Protein AF-C7NCX3-F1 (afdb_monomer)

Foldseek 3Di:
DVVVVVVVLLPPVPPPPDDDDDDDDDDDDPPPDDPVVVVQQVVQVCVVVLVVCLVSLLVVLLVVLLVVLVPLQDPLFLADPVLSVVLSVVLSVLRSVLCSVQFPKDKAWDDWDDDPQQKIKTWIFIKTFPLVPDDDDDPVVLVVVLCVVLVHPDVVVLVCVRNDNDDNPNVSVSSNSSSVSVSVSSSVSSNPGPDMDTSGHGDMWMWHQDPNHIDTPPPPD

pLDDT: mean 72.57, std 18.29, range [24.62, 93.12]

Secondary structure (DSSP, 8-state):
-HHHHHHHTTTSSSSTT--PPPP--------PPPHHHHHHHHHHHHHHHHHHHHHHHHHHHHHHHHHHHHHSS-TT----HHHHHHHHHHHHHHHHHHHHHHH--EEEEEEEEEETTTEEEEEEEEEEE-GGG--PPPHHHHHHHHHHHHT-S-HHHHHHHHHSSS-HHHHHHHHHHHHHHHHHHHHHHHHH---EEEEEEEEEEEEEEETTEEEETTS--

Mean predicted aligned error: 11.37 Å

Nearest PDB structures (foldseek):
  5eyu-assembly1_A  TM=3.658E-01  e=9.646E-01  Staphylococcus aureus
  5exf-assembly1_C  TM=4.615E-01  e=3.481E+00  Pyrobaculum ferrireducens
  4dng-assembly1_A  TM=3.151E-01  e=1.206E+00  Bacillus subtilis
  5mz8-assembly1_D  TM=4.094E-01  e=2.944E+00  Physcomitrium patens
  8g4i-assembly1_B  TM=2.163E-01  e=8.628E-01  Giardia duodenalis assemblage A

Structure (mmCIF, N/CA/C/O backbone):
data_AF-C7NCX3-F1
#
_entry.id   AF-C7NCX3-F1
#
loop_
_atom_site.group_PDB
_atom_site.id
_atom_site.type_symbol
_atom_site.label_atom_id
_atom_site.label_alt_id
_atom_site.label_comp_id
_atom_site.label_asym_id
_atom_site.label_entity_id
_atom_site.label_seq_id
_atom_site.pdbx_PDB_ins_code
_atom_site.Cartn_x
_atom_site.Cartn_y
_atom_site.Cartn_z
_atom_site.occupancy
_atom_site.B_iso_or_equiv
_atom_site.auth_seq_id
_atom_site.auth_comp_id
_atom_site.auth_asym_id
_atom_site.auth_atom_id
_atom_site.pdbx_PDB_model_num
ATOM 1 N N . MET A 1 1 ? -15.554 -14.407 -0.438 1.00 30.73 1 MET A N 1
ATOM 2 C CA . MET A 1 1 ? -15.916 -13.032 -0.859 1.00 30.73 1 MET A CA 1
ATOM 3 C C . MET A 1 1 ? -14.838 -11.973 -0.570 1.00 30.73 1 MET A C 1
ATOM 5 O O . MET A 1 1 ? -14.611 -11.152 -1.438 1.00 30.73 1 MET A O 1
ATOM 9 N N . LYS A 1 2 ? -14.084 -11.996 0.547 1.00 28.89 2 LYS A N 1
ATOM 10 C CA . LYS A 1 2 ? -13.001 -11.007 0.808 1.00 28.89 2 LYS A CA 1
ATOM 11 C C . LYS A 1 2 ? -11.731 -11.142 -0.060 1.00 28.89 2 LYS A C 1
ATOM 13 O O . LYS A 1 2 ? -11.048 -10.157 -0.286 1.00 28.89 2 LYS A O 1
ATOM 18 N N . LYS A 1 3 ? -11.455 -12.334 -0.604 1.00 30.64 3 LYS A N 1
ATOM 19 C CA . LYS A 1 3 ? -10.374 -12.568 -1.586 1.00 30.64 3 LYS A CA 1
ATOM 20 C C . LYS A 1 3 ? -10.672 -11.972 -2.975 1.00 30.64 3 LYS A C 1
ATOM 22 O O . LYS A 1 3 ? -9.759 -11.795 -3.761 1.00 30.64 3 LYS A O 1
ATOM 27 N N . ILE A 1 4 ? -11.944 -11.670 -3.256 1.00 32.16 4 ILE A N 1
ATOM 28 C CA . ILE A 1 4 ? -12.443 -11.203 -4.557 1.00 32.16 4 ILE A CA 1
ATOM 29 C C . ILE A 1 4 ? -12.288 -9.681 -4.719 1.00 32.16 4 ILE A C 1
ATOM 31 O O . ILE A 1 4 ? -11.935 -9.251 -5.805 1.00 32.16 4 ILE A O 1
ATOM 35 N N . LEU A 1 5 ? -12.404 -8.870 -3.655 1.00 32.41 5 LEU A N 1
ATOM 36 C CA . LEU A 1 5 ? -12.100 -7.426 -3.738 1.00 32.41 5 LEU A CA 1
ATOM 37 C C . LEU A 1 5 ? -10.606 -7.141 -3.969 1.00 32.41 5 LEU A C 1
ATOM 39 O O . LEU A 1 5 ? -10.262 -6.237 -4.716 1.00 32.41 5 LEU A O 1
ATOM 43 N N . PHE A 1 6 ? -9.730 -7.976 -3.404 1.00 33.88 6 PHE A N 1
ATOM 44 C CA . PHE A 1 6 ? -8.281 -7.952 -3.639 1.00 33.88 6 PHE A CA 1
ATOM 45 C C . PHE A 1 6 ? -7.890 -8.346 -5.084 1.00 33.88 6 PHE A C 1
ATOM 47 O O . PHE A 1 6 ? -6.785 -8.067 -5.530 1.00 33.88 6 PHE A O 1
ATOM 54 N N . LEU A 1 7 ? -8.807 -8.985 -5.823 1.00 33.41 7 LEU A N 1
ATOM 55 C CA . LEU A 1 7 ? -8.662 -9.409 -7.222 1.00 33.41 7 LEU A CA 1
ATOM 56 C C . LEU A 1 7 ? -9.343 -8.439 -8.213 1.00 33.41 7 LEU A C 1
ATOM 58 O O . LEU A 1 7 ? -8.916 -8.350 -9.359 1.00 33.41 7 LEU A O 1
ATOM 62 N N . ILE A 1 8 ? -10.359 -7.678 -7.781 1.00 33.38 8 ILE A N 1
ATOM 63 C CA . ILE A 1 8 ? -11.077 -6.679 -8.603 1.00 33.38 8 ILE A CA 1
ATOM 64 C C . ILE A 1 8 ? -10.167 -5.492 -8.989 1.00 33.38 8 ILE A C 1
ATOM 66 O O . ILE A 1 8 ? -10.296 -4.953 -10.086 1.00 33.38 8 ILE A O 1
ATOM 70 N N . MET A 1 9 ? -9.165 -5.175 -8.163 1.00 33.66 9 MET A N 1
ATOM 71 C CA . MET A 1 9 ? -8.142 -4.147 -8.416 1.00 33.66 9 MET A CA 1
ATOM 72 C C . MET A 1 9 ? -7.185 -4.481 -9.584 1.00 33.66 9 MET A C 1
ATOM 74 O O . MET A 1 9 ? -6.604 -3.586 -10.190 1.00 33.66 9 MET A O 1
ATOM 78 N N . LEU A 1 10 ? -7.038 -5.765 -9.941 1.00 34.09 10 LEU A N 1
ATOM 79 C CA . LEU A 1 10 ? -6.166 -6.227 -11.034 1.00 34.09 10 LEU A CA 1
ATOM 80 C C . LEU A 1 10 ? -6.837 -6.186 -12.423 1.00 34.09 10 LEU A C 1
ATOM 82 O O . LEU A 1 10 ? -6.148 -6.312 -13.431 1.00 34.09 10 LEU A O 1
ATOM 86 N N . VAL A 1 11 ? -8.162 -6.002 -12.510 1.00 31.47 11 VAL A N 1
ATOM 87 C CA . VAL A 1 11 ? -8.923 -6.119 -13.776 1.00 31.47 11 VAL A CA 1
ATOM 88 C C . VAL A 1 11 ? -9.206 -4.763 -14.440 1.00 31.47 11 VAL A C 1
ATOM 90 O O . VAL A 1 11 ? -9.349 -4.696 -15.659 1.00 31.47 11 VAL A O 1
ATOM 93 N N . VAL A 1 12 ? -9.238 -3.660 -13.686 1.00 30.59 12 VAL A N 1
ATOM 94 C CA . VAL A 1 12 ? -9.652 -2.345 -14.222 1.00 30.59 12 VAL A CA 1
ATOM 95 C C . VAL A 1 12 ? -8.504 -1.587 -14.915 1.00 30.59 12 VAL A C 1
ATOM 97 O O . VAL A 1 12 ? -8.749 -0.839 -15.857 1.00 30.59 12 VAL A O 1
ATOM 100 N N . LEU A 1 13 ? -7.241 -1.841 -14.554 1.00 32.16 13 LEU A N 1
ATOM 101 C CA . LEU A 1 13 ? -6.070 -1.189 -15.174 1.00 32.16 13 LEU A CA 1
ATOM 102 C C . LEU A 1 13 ? -5.520 -1.927 -16.409 1.00 32.16 13 LEU A C 1
ATOM 104 O O . LEU A 1 13 ? -4.747 -1.355 -17.175 1.00 32.16 13 LEU A O 1
ATOM 108 N N . GLY A 1 14 ? -5.941 -3.175 -16.642 1.00 26.95 14 GLY A N 1
ATOM 109 C CA . GLY A 1 14 ? -5.475 -4.002 -17.762 1.00 26.95 14 GLY A CA 1
ATOM 110 C C . GLY A 1 14 ? -6.027 -3.612 -19.140 1.00 26.95 14 GLY A C 1
ATOM 111 O O . GLY A 1 14 ? -5.512 -4.090 -20.146 1.00 26.95 14 GLY A O 1
ATOM 112 N N . ASN A 1 15 ? -7.038 -2.738 -19.215 1.00 25.12 15 ASN A N 1
ATOM 113 C CA . ASN A 1 15 ? -7.720 -2.410 -20.477 1.00 25.12 15 ASN A CA 1
ATOM 114 C C . ASN A 1 15 ? -7.426 -1.006 -21.035 1.00 25.12 15 ASN A C 1
ATOM 116 O O . ASN A 1 15 ? -7.748 -0.747 -22.191 1.00 25.12 15 ASN A O 1
ATOM 120 N N . SER A 1 16 ? -6.771 -0.113 -20.286 1.00 27.30 16 SER A N 1
ATOM 121 C CA . SER A 1 16 ? -6.518 1.266 -20.751 1.00 27.30 16 SER A CA 1
ATOM 122 C C . SER A 1 16 ? -5.237 1.438 -21.584 1.00 27.30 16 SER A C 1
ATOM 124 O O . SER A 1 16 ? -4.970 2.538 -22.058 1.00 27.30 16 SER A O 1
ATOM 126 N N . PHE A 1 17 ? -4.457 0.371 -21.806 1.00 29.58 17 PHE A N 1
ATOM 127 C CA . PHE A 1 17 ? -3.196 0.424 -22.570 1.00 29.58 17 PHE A CA 1
ATOM 128 C C . PHE A 1 17 ? -3.165 -0.457 -23.830 1.00 29.58 17 PHE A C 1
ATOM 130 O O . PHE A 1 17 ? -2.138 -0.533 -24.505 1.00 29.58 17 PHE A O 1
ATOM 137 N N . ALA A 1 18 ? -4.281 -1.085 -24.207 1.00 28.94 18 ALA A N 1
ATOM 138 C CA . ALA A 1 18 ? -4.375 -1.847 -25.449 1.00 28.94 18 ALA A CA 1
ATOM 139 C C . ALA A 1 18 ? -4.870 -0.960 -26.607 1.00 28.94 18 ALA A C 1
ATOM 141 O O . ALA A 1 18 ? -6.035 -1.011 -26.994 1.00 28.94 18 ALA A O 1
ATOM 142 N N . ALA A 1 19 ? -3.974 -0.160 -27.191 1.00 24.62 19 ALA A N 1
ATOM 143 C CA . ALA A 1 19 ? -4.160 0.358 -28.548 1.00 24.62 19 ALA A CA 1
ATOM 144 C C . ALA A 1 19 ? -3.221 -0.400 -29.509 1.00 24.62 19 ALA A C 1
ATOM 146 O O . ALA A 1 19 ? -2.018 -0.478 -29.247 1.00 24.62 19 ALA A O 1
ATOM 147 N N . PRO A 1 20 ? -3.728 -0.977 -30.614 1.00 25.95 20 PRO A N 1
ATOM 148 C CA . PRO A 1 20 ? -2.914 -1.749 -31.545 1.00 25.95 20 PRO A CA 1
ATOM 149 C C . PRO A 1 20 ? -1.965 -0.824 -32.315 1.00 25.95 20 PRO A C 1
ATOM 151 O O . PRO A 1 20 ? -2.394 0.150 -32.939 1.00 25.95 20 PRO A O 1
ATOM 154 N N . SER A 1 21 ? -0.667 -1.138 -32.307 1.00 29.69 21 SER A N 1
ATOM 155 C CA . SER A 1 21 ? 0.308 -0.428 -33.131 1.00 29.69 21 SER A CA 1
ATOM 156 C C . SER A 1 21 ? 0.104 -0.799 -34.604 1.00 29.69 21 SER A C 1
ATOM 158 O O . SER A 1 21 ? 0.213 -1.956 -35.012 1.00 29.69 21 SER A O 1
ATOM 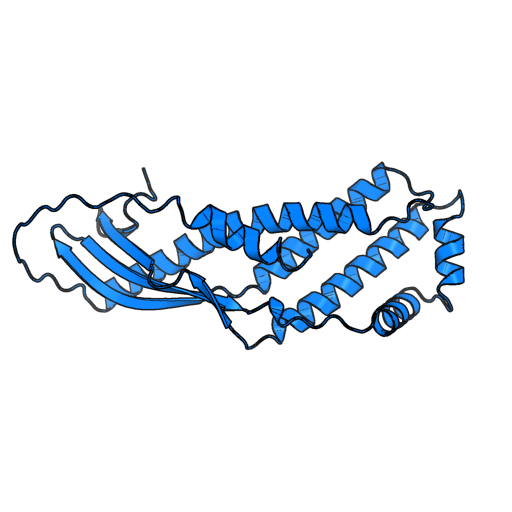160 N N . LYS A 1 22 ? -0.219 0.195 -35.439 1.00 31.22 22 LYS A N 1
ATOM 161 C CA . LYS A 1 22 ? -0.131 0.042 -36.893 1.00 31.22 22 LYS A CA 1
ATOM 162 C C . LYS A 1 22 ? 1.335 0.140 -37.303 1.00 31.22 22 LYS A C 1
ATOM 164 O O . LYS A 1 22 ? 2.003 1.133 -37.026 1.00 31.22 22 LYS A O 1
ATOM 169 N N . ASN A 1 23 ? 1.801 -0.914 -37.967 1.00 39.72 23 ASN A N 1
ATOM 170 C CA . ASN A 1 23 ? 3.115 -1.027 -38.585 1.00 39.72 23 ASN A CA 1
ATOM 171 C C . ASN A 1 23 ? 3.461 0.198 -39.445 1.00 39.72 23 ASN A C 1
ATOM 173 O O . ASN A 1 23 ? 2.762 0.492 -40.414 1.00 39.72 23 ASN A O 1
ATOM 177 N N . SER A 1 24 ? 4.620 0.802 -39.191 1.00 29.03 24 SER A N 1
ATOM 178 C CA . SER A 1 24 ? 5.405 1.454 -40.236 1.00 29.03 24 SER A CA 1
ATOM 179 C C . SER A 1 24 ? 6.829 0.892 -40.209 1.00 29.03 24 SER A C 1
ATOM 181 O O . SER A 1 24 ? 7.575 1.023 -39.241 1.00 29.03 24 SER A O 1
ATOM 183 N N . LYS A 1 25 ? 7.192 0.185 -41.286 1.00 43.97 25 LYS A N 1
ATOM 184 C CA . LYS A 1 25 ? 8.595 -0.057 -41.644 1.00 43.97 25 LYS A CA 1
ATOM 185 C C . LYS A 1 25 ? 9.215 1.302 -41.957 1.00 43.97 25 LYS A C 1
ATOM 187 O O . LYS A 1 25 ? 8.583 2.020 -42.717 1.00 43.97 25 LYS A O 1
ATOM 192 N N . ILE A 1 26 ? 10.415 1.606 -41.451 1.00 35.47 26 ILE A N 1
ATOM 193 C CA . ILE A 1 26 ? 11.460 2.411 -42.122 1.00 35.47 26 ILE A CA 1
ATOM 194 C C . ILE A 1 26 ? 12.745 2.434 -41.267 1.00 35.47 26 ILE A C 1
ATOM 196 O O . ILE A 1 26 ? 12.705 2.747 -40.081 1.00 35.47 26 ILE A O 1
ATOM 200 N N . GLY A 1 27 ? 13.870 2.134 -41.933 1.00 31.59 27 GLY A N 1
ATOM 201 C CA . GLY A 1 27 ? 15.176 2.789 -41.767 1.00 31.59 27 GLY A CA 1
ATOM 202 C C . GLY A 1 27 ? 15.993 2.483 -40.512 1.00 31.59 27 GLY A C 1
ATOM 203 O O . GLY A 1 27 ? 15.823 3.128 -39.483 1.00 31.59 27 GLY A O 1
ATOM 204 N N . SER A 1 28 ? 16.962 1.571 -40.631 1.00 42.62 28 SER A N 1
ATOM 205 C CA . SER A 1 28 ? 18.010 1.368 -39.630 1.00 42.62 28 SER A CA 1
ATOM 206 C C . SER A 1 28 ? 18.985 2.549 -39.602 1.00 42.62 28 SER A C 1
ATOM 208 O O . SER A 1 28 ? 19.746 2.751 -40.546 1.00 42.62 28 SER A O 1
ATOM 210 N N . VAL A 1 29 ? 19.017 3.269 -38.484 1.00 38.75 29 VAL A N 1
ATOM 211 C CA . VAL A 1 29 ? 20.209 3.988 -38.022 1.00 38.75 29 VAL A CA 1
ATOM 212 C C . VAL A 1 29 ? 20.414 3.560 -36.575 1.00 38.75 29 VAL A C 1
ATOM 214 O O . VAL A 1 29 ? 19.575 3.822 -35.713 1.00 38.75 29 VAL A O 1
ATOM 217 N N . SER A 1 30 ? 21.482 2.806 -36.328 1.00 46.97 30 SER A N 1
ATOM 218 C CA . SER A 1 30 ? 21.868 2.315 -35.008 1.00 46.97 30 SER A CA 1
ATOM 219 C C . SER A 1 30 ? 22.407 3.466 -34.156 1.00 46.97 30 SER A C 1
ATOM 221 O O . SER A 1 30 ? 23.614 3.646 -34.037 1.00 46.97 30 SER A O 1
ATOM 223 N N . ASN A 1 31 ? 21.504 4.237 -33.554 1.00 55.91 31 ASN A N 1
ATOM 224 C CA . ASN A 1 31 ? 21.827 5.094 -32.418 1.00 55.91 31 ASN A CA 1
ATOM 225 C C . ASN A 1 31 ? 21.509 4.302 -31.152 1.00 55.91 31 ASN A C 1
ATOM 227 O O . ASN A 1 31 ? 20.412 4.406 -30.602 1.00 55.91 31 ASN A O 1
ATOM 231 N N . GLU A 1 32 ? 22.433 3.438 -30.731 1.00 66.88 32 GLU A N 1
ATOM 232 C CA . GLU A 1 32 ? 22.309 2.819 -29.417 1.00 66.88 32 GLU A CA 1
ATOM 233 C C . GLU A 1 32 ? 22.416 3.898 -28.343 1.00 66.88 32 GLU A C 1
ATOM 235 O O . GLU A 1 32 ? 23.405 4.631 -28.293 1.00 66.88 32 GLU A O 1
ATOM 240 N N . ILE A 1 33 ? 21.397 4.011 -27.485 1.00 79.19 33 ILE A N 1
ATOM 241 C CA . ILE A 1 33 ? 21.471 4.949 -26.367 1.00 79.19 33 ILE A CA 1
ATOM 242 C C . ILE A 1 33 ? 22.629 4.604 -25.433 1.00 79.19 33 ILE A C 1
ATOM 244 O O . ILE A 1 33 ? 22.873 3.441 -25.087 1.00 79.19 33 ILE A O 1
ATOM 248 N N . THR A 1 34 ? 23.329 5.643 -24.996 1.00 83.44 34 THR A N 1
ATOM 249 C CA . THR A 1 34 ? 24.490 5.516 -24.113 1.00 83.44 34 THR A CA 1
ATOM 250 C C . THR A 1 34 ? 24.093 4.987 -22.732 1.00 83.44 34 THR A C 1
ATOM 252 O O . THR A 1 34 ? 22.937 5.064 -22.312 1.00 83.44 34 THR A O 1
ATOM 255 N N . ALA A 1 35 ? 25.067 4.490 -21.965 1.00 85.31 35 ALA A N 1
ATOM 256 C CA . ALA A 1 35 ? 24.828 4.059 -20.585 1.00 85.31 35 ALA A CA 1
ATOM 257 C C . ALA A 1 35 ? 24.256 5.186 -19.699 1.00 85.31 35 ALA A C 1
ATOM 259 O O . ALA A 1 35 ? 23.414 4.928 -18.839 1.00 85.31 35 ALA A O 1
ATOM 260 N N . ASN A 1 36 ? 24.664 6.438 -19.934 1.00 86.00 36 ASN A N 1
ATOM 261 C CA . ASN A 1 36 ? 24.125 7.594 -19.216 1.00 86.00 36 ASN A CA 1
ATOM 262 C C . ASN A 1 36 ? 22.673 7.888 -19.608 1.00 86.00 36 ASN A C 1
ATOM 264 O O . ASN A 1 36 ? 21.856 8.187 -18.743 1.00 86.00 36 ASN A O 1
ATOM 268 N N . GLU A 1 37 ? 22.325 7.750 -20.888 1.00 87.56 37 GLU A N 1
ATOM 269 C CA . GLU A 1 37 ? 20.939 7.895 -21.337 1.00 87.56 37 GLU A CA 1
ATOM 270 C C . GLU A 1 37 ? 20.039 6.783 -20.801 1.00 87.56 37 GLU A C 1
ATOM 272 O O . GLU A 1 37 ? 18.911 7.071 -20.414 1.00 87.56 37 GLU A O 1
ATOM 277 N N . LYS A 1 38 ? 20.536 5.542 -20.694 1.00 88.94 38 LYS A N 1
ATOM 278 C CA . LYS A 1 38 ? 19.808 4.442 -20.037 1.00 88.94 38 LYS A CA 1
ATOM 279 C C . LYS A 1 38 ? 19.473 4.779 -18.584 1.00 88.94 38 LYS A C 1
ATOM 281 O O . LYS A 1 38 ? 18.321 4.629 -18.192 1.00 88.94 38 LYS A O 1
ATOM 286 N N . LYS A 1 39 ? 20.444 5.295 -17.819 1.00 90.44 39 LYS A N 1
ATOM 287 C CA . LYS A 1 39 ? 20.228 5.736 -16.428 1.00 90.44 39 LYS A CA 1
ATOM 288 C C . LYS A 1 39 ? 19.205 6.863 -16.330 1.00 90.44 39 LYS A C 1
ATOM 290 O O . LYS A 1 39 ? 18.378 6.860 -15.426 1.00 90.44 39 LYS A O 1
ATOM 295 N N . GLU A 1 40 ? 19.243 7.817 -17.256 1.00 91.06 40 GLU A N 1
ATOM 296 C CA . GLU A 1 40 ? 18.269 8.908 -17.274 1.00 91.06 40 GLU A CA 1
ATOM 297 C C . GLU A 1 40 ? 16.858 8.411 -17.612 1.00 91.06 40 GLU A C 1
ATOM 299 O O . GLU A 1 40 ? 15.900 8.785 -16.941 1.00 91.06 40 GLU A O 1
ATOM 304 N N . VAL A 1 41 ? 16.719 7.522 -18.600 1.00 90.25 41 VAL A N 1
ATOM 305 C CA . VAL A 1 41 ? 15.436 6.888 -18.942 1.00 90.25 41 VAL A CA 1
ATOM 306 C C . VAL A 1 41 ? 14.893 6.078 -17.764 1.00 90.25 41 VAL A C 1
ATOM 308 O O . VAL A 1 41 ? 13.716 6.204 -17.441 1.00 90.25 41 VAL A O 1
ATOM 311 N N . GLU A 1 42 ? 15.736 5.295 -17.090 1.00 92.25 42 GLU A N 1
ATOM 312 C CA . GLU A 1 42 ? 15.365 4.554 -15.880 1.00 92.25 42 GLU A CA 1
ATOM 313 C C . GLU A 1 42 ? 14.893 5.491 -14.764 1.00 92.25 42 GLU A C 1
ATOM 315 O O . GLU A 1 42 ? 13.833 5.269 -14.182 1.00 92.25 42 GLU A O 1
ATOM 320 N N . ARG A 1 43 ? 15.624 6.580 -14.509 1.00 92.00 43 ARG A N 1
ATOM 321 C CA . ARG A 1 43 ? 15.258 7.580 -13.500 1.00 92.00 43 ARG A CA 1
ATOM 322 C C . ARG A 1 43 ? 13.908 8.230 -13.805 1.00 92.00 43 ARG A C 1
ATOM 324 O O . ARG A 1 43 ? 13.101 8.426 -12.896 1.00 92.00 43 ARG A O 1
ATOM 331 N N . VAL A 1 44 ? 13.659 8.583 -15.067 1.00 88.94 44 VAL A N 1
ATOM 332 C CA . VAL A 1 44 ? 12.369 9.145 -15.498 1.00 88.94 44 VAL A CA 1
ATOM 333 C C . VAL A 1 44 ? 11.267 8.099 -15.352 1.00 88.94 44 VAL A C 1
ATOM 335 O O . VAL A 1 44 ? 10.235 8.407 -14.766 1.00 88.94 44 VAL A O 1
ATOM 338 N N . LEU A 1 45 ? 11.492 6.860 -15.801 1.00 88.06 45 LEU A N 1
ATOM 339 C CA . LEU A 1 45 ? 10.533 5.763 -15.658 1.00 88.06 45 LEU A CA 1
ATOM 340 C C . LEU A 1 45 ? 10.139 5.552 -14.193 1.00 88.06 45 LEU A C 1
ATOM 342 O O . LEU A 1 45 ? 8.952 5.521 -13.881 1.00 88.06 45 LEU A O 1
ATOM 346 N N . GLN A 1 46 ? 11.127 5.451 -13.301 1.00 88.62 46 GLN A N 1
ATOM 347 C CA . GLN A 1 46 ? 10.907 5.266 -11.869 1.00 88.62 46 GLN A CA 1
ATOM 348 C C . GLN A 1 46 ? 10.087 6.407 -11.276 1.00 88.62 46 GLN A C 1
ATOM 350 O O . GLN A 1 46 ? 9.096 6.152 -10.599 1.00 88.62 46 GLN A O 1
ATOM 355 N N . LYS A 1 47 ? 10.455 7.658 -11.570 1.00 87.44 47 LYS A N 1
ATOM 356 C CA . LYS A 1 47 ? 9.757 8.833 -11.041 1.00 87.44 47 LYS A CA 1
ATOM 357 C C . LYS A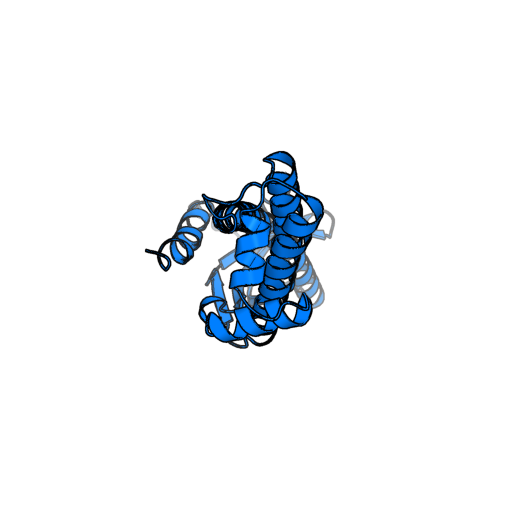 1 47 ? 8.299 8.901 -11.505 1.00 87.44 47 LYS A C 1
ATOM 359 O O . LYS A 1 47 ? 7.410 9.085 -10.678 1.00 87.44 47 LYS A O 1
ATOM 364 N N . GLU A 1 48 ? 8.061 8.777 -12.809 1.00 82.69 48 GLU A N 1
ATOM 365 C CA . GLU A 1 48 ? 6.718 8.915 -13.386 1.00 82.69 48 GLU A CA 1
ATOM 366 C C . GLU A 1 48 ? 5.809 7.766 -12.937 1.00 82.69 48 GLU A C 1
ATOM 368 O O . GLU A 1 48 ? 4.705 8.001 -12.448 1.00 82.69 48 GLU A O 1
ATOM 373 N N . LEU A 1 49 ? 6.293 6.519 -13.007 1.00 81.69 49 LEU A N 1
ATOM 374 C CA . LEU A 1 49 ? 5.515 5.370 -12.549 1.00 81.69 49 LEU A CA 1
ATOM 375 C C . LEU A 1 49 ? 5.252 5.420 -11.047 1.00 81.69 49 LEU A C 1
ATOM 377 O O . LEU A 1 49 ? 4.148 5.087 -10.633 1.00 81.69 49 LEU A O 1
ATOM 381 N N . GLN A 1 50 ? 6.209 5.860 -10.227 1.00 80.31 50 GLN A N 1
ATOM 382 C CA . GLN A 1 50 ? 5.979 6.013 -8.791 1.00 80.31 50 GLN A CA 1
ATOM 383 C C . GLN A 1 50 ? 4.901 7.065 -8.496 1.00 80.31 50 GLN A C 1
ATOM 385 O O . GLN A 1 50 ? 4.072 6.841 -7.617 1.00 80.31 50 GLN A O 1
ATOM 390 N N . SER A 1 51 ? 4.866 8.174 -9.243 1.00 78.94 51 SER A N 1
ATOM 391 C CA . SER A 1 51 ? 3.809 9.188 -9.111 1.00 78.94 51 SER A CA 1
ATOM 392 C C . SER A 1 51 ? 2.434 8.612 -9.449 1.00 78.94 51 SER A C 1
ATOM 394 O O . SER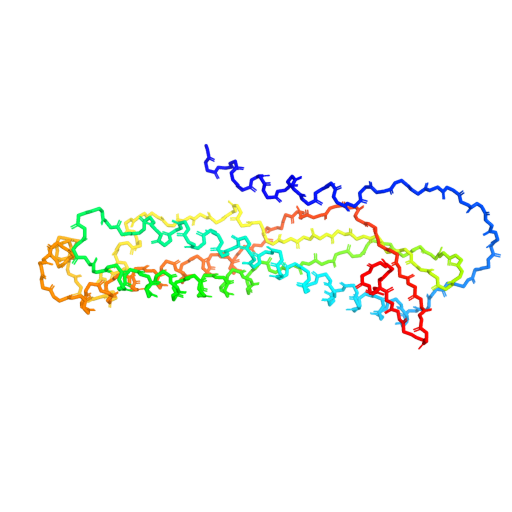 A 1 51 ? 1.524 8.667 -8.624 1.00 78.94 51 SER A O 1
ATOM 396 N N . ILE A 1 52 ? 2.309 7.980 -10.619 1.00 75.19 52 ILE A N 1
ATOM 397 C CA . ILE A 1 52 ? 1.059 7.364 -11.092 1.00 75.19 52 ILE A CA 1
ATOM 398 C C . ILE A 1 52 ? 0.586 6.285 -10.112 1.00 75.19 52 ILE A C 1
ATOM 400 O O . ILE A 1 52 ? -0.587 6.224 -9.749 1.00 75.19 52 ILE A O 1
ATOM 404 N N . MET A 1 53 ? 1.512 5.452 -9.639 1.00 74.75 53 MET A N 1
ATOM 405 C CA . MET A 1 53 ? 1.227 4.415 -8.655 1.00 74.75 53 MET A CA 1
ATOM 406 C C . MET A 1 53 ? 0.715 5.002 -7.344 1.00 74.75 53 MET A C 1
ATOM 408 O O . MET A 1 53 ? -0.273 4.504 -6.815 1.00 74.75 53 MET A O 1
ATOM 412 N N . ASN A 1 54 ? 1.334 6.065 -6.832 1.00 75.75 54 ASN A N 1
ATOM 413 C CA . ASN A 1 54 ? 0.882 6.713 -5.602 1.00 75.75 54 ASN A CA 1
ATOM 414 C C . ASN A 1 54 ? -0.519 7.320 -5.746 1.00 75.75 54 ASN A C 1
ATOM 416 O O . ASN A 1 54 ? -1.300 7.256 -4.798 1.00 75.75 54 ASN A O 1
ATOM 420 N N . GLU A 1 55 ? -0.855 7.877 -6.910 1.00 74.06 55 GLU A N 1
ATOM 421 C CA . GLU A 1 55 ? -2.189 8.421 -7.188 1.00 74.06 55 GLU A CA 1
ATOM 422 C C . GLU A 1 55 ? -3.254 7.322 -7.249 1.00 74.06 55 GLU A C 1
ATOM 424 O O . GLU A 1 55 ? -4.239 7.377 -6.509 1.00 74.06 55 GLU A O 1
ATOM 429 N N . ILE A 1 56 ? -3.034 6.294 -8.075 1.00 72.12 56 ILE A N 1
ATOM 430 C CA . ILE A 1 56 ? -3.979 5.184 -8.267 1.00 72.12 56 ILE A CA 1
ATOM 431 C C . ILE A 1 56 ? -4.165 4.414 -6.958 1.00 72.12 56 ILE A C 1
ATOM 433 O O . ILE A 1 56 ? -5.286 4.229 -6.486 1.0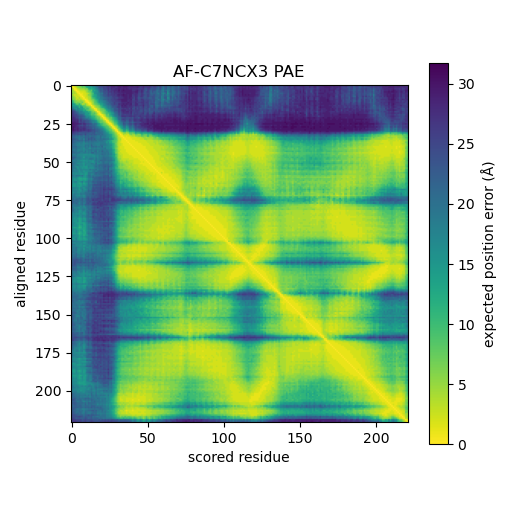0 72.12 56 ILE A O 1
ATOM 437 N N . VAL A 1 57 ? -3.063 3.996 -6.332 1.00 74.62 57 VAL A N 1
ATOM 438 C CA . VAL A 1 57 ? -3.108 3.254 -5.068 1.00 74.62 57 VAL A CA 1
ATOM 439 C C . VAL A 1 57 ? -3.670 4.134 -3.954 1.00 74.62 57 VAL A C 1
ATOM 441 O O . VAL A 1 57 ? -4.457 3.657 -3.143 1.00 74.62 57 VAL A O 1
ATOM 444 N N . GLY A 1 58 ? -3.325 5.423 -3.912 1.00 73.69 58 GLY A N 1
ATOM 445 C CA . GLY A 1 58 ? -3.845 6.359 -2.917 1.00 73.69 58 GLY A CA 1
ATOM 446 C C . GLY A 1 58 ? -5.365 6.528 -2.983 1.00 73.69 58 GLY A C 1
ATOM 447 O O . GLY A 1 58 ? -6.020 6.532 -1.937 1.00 73.69 58 GLY A O 1
ATOM 448 N N . ALA A 1 59 ? -5.935 6.623 -4.189 1.00 72.25 59 ALA A N 1
ATOM 449 C CA . ALA A 1 59 ? -7.382 6.715 -4.390 1.00 72.25 59 ALA A CA 1
ATOM 450 C C . ALA A 1 59 ? -8.104 5.473 -3.851 1.00 72.25 59 ALA A C 1
ATOM 452 O O . ALA A 1 59 ? -9.042 5.578 -3.061 1.00 72.25 59 ALA A O 1
ATOM 453 N N . GLU A 1 60 ? -7.600 4.296 -4.188 1.00 70.00 60 GLU A N 1
ATOM 454 C CA . GLU A 1 60 ? -8.173 3.026 -3.754 1.00 70.00 60 GLU A CA 1
ATOM 455 C C . GLU A 1 60 ? -8.031 2.792 -2.242 1.00 70.00 60 GLU A C 1
ATOM 457 O O . GLU A 1 60 ? -8.972 2.379 -1.557 1.00 70.00 60 GLU A O 1
ATOM 462 N N . LEU A 1 61 ? -6.866 3.121 -1.672 1.00 75.69 61 LEU A N 1
ATOM 463 C CA . LEU A 1 61 ? -6.651 3.079 -0.224 1.00 75.69 61 LEU A CA 1
ATOM 464 C C . LEU A 1 61 ? -7.614 4.016 0.516 1.00 75.69 61 LEU A C 1
ATOM 466 O O . LEU A 1 61 ? -8.023 3.704 1.635 1.00 75.69 61 LEU A O 1
ATOM 470 N N . SER A 1 62 ? -8.000 5.138 -0.097 1.00 75.12 62 SER A N 1
ATOM 471 C CA . SER A 1 62 ? -8.997 6.061 0.455 1.00 75.12 62 SER A CA 1
ATOM 472 C C . SER A 1 62 ? -10.388 5.434 0.529 1.00 75.12 62 SER A C 1
ATOM 474 O O . SER A 1 62 ? -11.082 5.584 1.539 1.00 75.12 62 SER A O 1
ATOM 476 N N . GLU A 1 63 ? -10.798 4.678 -0.489 1.00 73.81 63 GLU A N 1
ATOM 477 C CA . GLU A 1 63 ? -12.068 3.945 -0.458 1.00 73.81 63 GLU A CA 1
ATOM 478 C C . GLU A 1 63 ? -12.060 2.840 0.600 1.00 73.81 63 GLU A C 1
ATOM 480 O O . GLU A 1 63 ? -12.983 2.746 1.416 1.00 73.81 63 GLU A O 1
ATOM 485 N N . ILE A 1 64 ? -10.979 2.061 0.662 1.00 68.94 64 ILE A N 1
ATOM 486 C CA . ILE A 1 64 ? -10.794 1.009 1.670 1.00 68.94 64 ILE A CA 1
ATOM 487 C C . ILE A 1 64 ? -10.836 1.600 3.080 1.00 68.94 64 ILE A C 1
ATOM 489 O O . ILE A 1 64 ? -11.513 1.063 3.961 1.00 68.94 64 ILE A O 1
ATOM 493 N N . ALA A 1 65 ? -10.159 2.724 3.304 1.00 67.06 65 ALA A N 1
ATOM 494 C CA . ALA A 1 65 ? -10.138 3.379 4.600 1.00 67.06 65 ALA A CA 1
ATOM 495 C C . ALA A 1 65 ? -11.527 3.833 5.061 1.00 67.06 65 ALA A C 1
ATOM 497 O O . ALA A 1 65 ? -11.870 3.655 6.232 1.00 67.06 65 ALA A O 1
ATOM 498 N N . LYS A 1 66 ? -12.356 4.351 4.145 1.00 69.44 66 LYS A N 1
ATOM 499 C CA . LYS A 1 66 ? -13.758 4.691 4.435 1.00 69.44 66 LYS A CA 1
ATOM 500 C C . LYS A 1 66 ? -14.568 3.450 4.804 1.00 69.44 66 LYS A C 1
ATOM 502 O O . LYS A 1 66 ? -15.334 3.492 5.766 1.00 69.44 66 LYS A O 1
ATOM 507 N N . ILE A 1 67 ? -14.393 2.342 4.080 1.00 70.25 67 ILE A N 1
ATOM 508 C CA . ILE A 1 67 ? -15.080 1.073 4.374 1.00 70.25 67 ILE A CA 1
ATOM 509 C C . ILE A 1 67 ? -14.701 0.569 5.770 1.00 70.25 67 ILE A C 1
ATOM 511 O O . ILE A 1 67 ? -15.589 0.259 6.563 1.00 70.25 67 ILE A O 1
ATOM 515 N N . ILE A 1 68 ? -13.404 0.520 6.087 1.00 64.19 68 ILE A N 1
ATOM 516 C CA . ILE A 1 68 ? -12.914 0.087 7.402 1.00 64.19 68 ILE A CA 1
ATOM 517 C C . ILE A 1 68 ? -13.442 1.025 8.487 1.00 64.19 68 ILE A C 1
ATOM 519 O O . ILE A 1 68 ? -14.036 0.559 9.456 1.00 64.19 68 ILE A O 1
ATOM 523 N N . GLY A 1 69 ? -13.295 2.337 8.296 1.00 61.09 69 GLY A N 1
ATOM 524 C CA . GLY A 1 69 ? -13.748 3.353 9.240 1.00 61.09 69 GLY A CA 1
ATOM 525 C C . GLY A 1 69 ? -15.244 3.273 9.544 1.00 61.09 69 GLY A C 1
ATOM 526 O O . GLY A 1 69 ? -15.642 3.457 10.686 1.00 61.09 69 GLY A O 1
ATOM 527 N N . ASN A 1 70 ? -16.084 2.919 8.572 1.00 65.75 70 ASN A N 1
ATOM 528 C CA . ASN A 1 70 ? -17.517 2.726 8.810 1.00 65.75 70 ASN A CA 1
ATOM 529 C C . ASN A 1 70 ? -17.841 1.433 9.578 1.00 65.75 70 ASN A C 1
ATOM 531 O O . ASN A 1 70 ? -18.876 1.360 10.237 1.00 65.75 70 ASN A O 1
ATOM 535 N N . GLN A 1 71 ? -16.981 0.415 9.506 1.00 68.50 71 GLN A N 1
ATOM 536 C CA . GLN A 1 71 ? -17.197 -0.888 10.145 1.00 68.50 71 GLN A CA 1
ATOM 537 C C . GLN A 1 71 ? -16.738 -0.950 11.605 1.00 68.50 71 GLN A C 1
ATOM 539 O O . GLN A 1 71 ? -17.122 -1.881 12.309 1.00 68.50 71 GLN A O 1
ATOM 544 N N . ILE A 1 72 ? -15.917 -0.001 12.069 1.00 69.94 72 ILE A N 1
ATOM 545 C CA . ILE A 1 72 ? -15.358 -0.051 13.431 1.00 69.94 72 ILE A CA 1
ATOM 546 C C . ILE A 1 72 ? -16.354 0.370 14.512 1.00 69.94 72 ILE A C 1
ATOM 548 O O . ILE A 1 72 ? -16.183 0.011 15.676 1.00 69.94 72 ILE A O 1
ATOM 552 N N . PHE A 1 73 ? -17.353 1.180 14.156 1.00 67.06 73 PHE A N 1
ATOM 553 C CA . PHE A 1 73 ? -18.314 1.688 15.123 1.00 67.06 73 PHE A CA 1
ATOM 554 C C . PHE A 1 73 ? -19.357 0.622 15.404 1.00 67.06 73 PHE A C 1
ATOM 556 O O . PHE A 1 73 ? -20.001 0.108 14.489 1.00 67.06 73 PHE A O 1
ATOM 563 N N . ASP A 1 74 ? -19.550 0.330 16.686 1.00 64.88 74 ASP A N 1
ATOM 564 C CA . ASP A 1 74 ? -20.621 -0.561 17.098 1.00 64.88 74 ASP A CA 1
ATOM 565 C C . ASP A 1 74 ? -21.968 0.097 16.766 1.00 64.88 74 ASP A C 1
ATOM 567 O O . ASP A 1 74 ? -22.124 1.317 16.914 1.00 64.88 74 ASP A O 1
ATOM 571 N N . LYS A 1 75 ? -22.950 -0.689 16.322 1.00 65.56 75 LYS A N 1
ATOM 572 C CA . LYS A 1 75 ? -24.301 -0.177 16.042 1.00 65.56 75 LYS A CA 1
ATOM 573 C C . LYS A 1 75 ? -24.945 0.395 17.303 1.00 65.56 75 LYS A C 1
ATOM 575 O O . LYS A 1 75 ? -25.729 1.331 17.209 1.00 65.56 75 LYS A O 1
ATOM 580 N N . GLU A 1 76 ? -24.561 -0.135 18.460 1.00 61.91 76 GLU A N 1
ATOM 581 C CA . GLU A 1 76 ? -25.025 0.287 19.784 1.00 61.91 76 GLU A CA 1
ATOM 582 C C . GLU A 1 76 ? -24.164 1.412 20.394 1.00 61.91 76 GLU A C 1
ATOM 584 O O . GLU A 1 76 ? -24.436 1.880 21.499 1.00 61.91 76 GLU A O 1
ATOM 589 N N . SER A 1 77 ? -23.122 1.878 19.690 1.00 64.31 77 SER A N 1
ATOM 590 C CA . SER A 1 77 ? -22.262 2.958 20.183 1.00 64.31 77 SER A CA 1
ATOM 591 C C . SER A 1 77 ? -22.981 4.307 20.154 1.00 64.31 77 SER A C 1
ATOM 593 O O . SER A 1 77 ? -23.400 4.800 19.102 1.00 64.31 77 SER A O 1
ATOM 595 N N . ASN A 1 78 ? -23.064 4.952 21.317 1.00 75.44 78 ASN A N 1
ATOM 596 C CA . ASN A 1 78 ? -23.715 6.250 21.468 1.00 75.44 78 ASN A CA 1
ATOM 597 C C . ASN A 1 78 ? -22.716 7.398 21.244 1.00 75.44 78 ASN A C 1
ATOM 599 O O . ASN A 1 78 ? -22.480 8.202 22.141 1.00 75.44 78 ASN A O 1
ATOM 603 N N . ILE A 1 79 ? -22.035 7.405 20.095 1.00 80.06 79 ILE A N 1
ATOM 604 C CA . ILE A 1 79 ? -21.059 8.438 19.709 1.00 80.06 79 ILE A CA 1
ATOM 605 C C . ILE A 1 79 ? -21.623 9.299 18.575 1.00 80.06 79 ILE A C 1
ATOM 607 O O . ILE A 1 79 ? -22.222 8.779 17.625 1.00 80.06 79 ILE A O 1
ATOM 611 N N . SER A 1 80 ? -21.435 10.617 18.668 1.00 85.06 80 SER A N 1
ATOM 612 C CA . SER A 1 80 ? -21.975 11.568 17.694 1.00 85.06 80 SER A CA 1
ATOM 613 C C . SER A 1 80 ? -21.429 11.353 16.276 1.00 85.06 80 SER A C 1
ATOM 615 O O . SER A 1 80 ? -20.279 10.963 16.070 1.00 85.06 80 SER A O 1
ATOM 617 N N . ALA A 1 81 ? -22.244 11.657 15.259 1.00 85.56 81 ALA A N 1
ATOM 618 C CA . ALA A 1 81 ? -21.839 11.541 13.854 1.00 85.56 81 ALA A CA 1
ATOM 619 C C . ALA A 1 81 ? -20.613 12.414 13.514 1.00 85.56 81 ALA A C 1
ATOM 621 O O . ALA A 1 81 ? -19.756 12.005 12.734 1.00 85.56 81 ALA A O 1
ATOM 622 N N . SER A 1 82 ? -20.501 13.590 14.143 1.00 86.81 82 SER A N 1
ATOM 623 C CA . SER A 1 82 ? -19.338 14.476 14.007 1.00 86.81 82 SER A CA 1
ATOM 624 C C . SER A 1 82 ? -18.051 13.804 14.503 1.00 86.81 82 SER A C 1
ATOM 626 O O . SER A 1 82 ? -17.053 13.765 13.780 1.00 86.81 82 SER A O 1
ATOM 628 N N . ALA A 1 83 ? -18.092 13.190 15.691 1.00 85.94 83 ALA A N 1
ATOM 629 C CA . ALA A 1 83 ? -16.963 12.444 16.238 1.00 85.94 83 ALA A CA 1
ATOM 630 C C . ALA A 1 83 ? -16.600 11.226 15.370 1.00 85.94 83 ALA A C 1
ATOM 632 O O . ALA A 1 83 ? -15.423 11.026 15.067 1.00 85.94 83 ALA A O 1
ATOM 633 N N . LYS A 1 84 ? -17.596 10.467 14.877 1.00 84.62 84 LYS A N 1
ATOM 634 C CA . LYS A 1 84 ? -17.366 9.360 13.926 1.00 84.62 84 LYS A CA 1
ATOM 635 C C . LYS A 1 84 ? -16.610 9.836 12.686 1.00 84.62 84 LYS A C 1
ATOM 637 O O . LYS A 1 84 ? -15.580 9.265 12.339 1.00 84.62 84 LYS A O 1
ATOM 642 N N . ASN A 1 85 ? -17.072 10.918 12.058 1.00 87.06 85 ASN A N 1
ATOM 643 C CA . ASN A 1 85 ? -16.439 11.471 10.860 1.00 87.06 85 ASN A CA 1
ATOM 644 C C . ASN A 1 85 ? -14.991 11.905 11.113 1.00 87.06 85 ASN A C 1
ATOM 646 O O . ASN A 1 85 ? -14.115 11.592 10.305 1.00 87.06 85 ASN A O 1
ATOM 650 N N . ARG A 1 86 ? -14.716 12.573 12.241 1.00 88.31 86 ARG A N 1
ATOM 651 C CA . ARG A 1 86 ? -13.353 12.978 12.620 1.00 88.31 86 ARG A CA 1
ATOM 652 C C . ARG A 1 86 ? -12.422 11.773 12.772 1.00 88.31 86 ARG A C 1
ATOM 654 O O . ARG A 1 86 ? -11.328 11.781 12.208 1.00 88.31 86 ARG A O 1
ATOM 661 N N . ILE A 1 87 ? -12.866 10.731 13.477 1.00 83.25 87 ILE A N 1
ATOM 662 C CA . ILE A 1 87 ? -12.094 9.494 13.666 1.00 83.25 87 ILE A CA 1
ATOM 663 C C . ILE A 1 87 ? -11.812 8.820 12.318 1.00 83.25 87 ILE A C 1
ATOM 665 O O . ILE A 1 87 ? -10.664 8.470 12.043 1.00 83.25 87 ILE A O 1
ATOM 669 N N . ILE A 1 88 ? -12.825 8.674 11.452 1.00 82.06 88 ILE A N 1
ATOM 670 C CA . ILE A 1 88 ? -12.664 8.048 10.128 1.00 82.06 88 ILE A CA 1
ATOM 671 C C . ILE A 1 88 ? -11.660 8.826 9.283 1.00 82.06 88 ILE A C 1
ATOM 673 O O . ILE A 1 88 ? -10.791 8.217 8.663 1.00 82.06 88 ILE A O 1
ATOM 677 N N . GLN A 1 89 ? -11.757 10.156 9.245 1.00 87.62 89 GLN A N 1
ATOM 678 C CA . GLN A 1 89 ? -10.843 10.989 8.459 1.00 87.62 89 GLN A CA 1
ATOM 679 C C . GLN A 1 89 ? -9.397 10.856 8.942 1.00 87.62 89 GLN A C 1
ATOM 681 O O . GLN A 1 89 ? -8.494 10.668 8.123 1.00 87.62 89 GLN A O 1
ATOM 686 N N . LYS A 1 90 ? -9.180 10.903 10.263 1.00 87.94 90 LYS A N 1
ATOM 687 C CA . LYS A 1 90 ? -7.856 10.723 10.873 1.00 87.94 90 LYS A CA 1
ATOM 688 C C . LYS A 1 90 ? -7.282 9.346 10.545 1.00 87.94 90 LYS A C 1
ATOM 690 O O . LYS A 1 90 ? -6.190 9.263 9.987 1.00 87.94 90 LYS A O 1
ATOM 695 N N . PHE A 1 91 ? -8.055 8.287 10.789 1.00 79.94 91 PHE A N 1
ATOM 696 C CA . PHE A 1 91 ? -7.665 6.919 10.453 1.00 79.94 91 PHE A CA 1
ATOM 697 C C . PHE A 1 91 ? -7.357 6.758 8.966 1.00 79.94 91 PHE A C 1
ATOM 699 O O . PHE A 1 91 ? -6.349 6.155 8.618 1.00 79.94 91 PHE A O 1
ATOM 706 N N . SER A 1 92 ? -8.181 7.326 8.085 1.00 81.62 92 SER A N 1
ATOM 707 C CA . SER A 1 92 ? -7.992 7.186 6.642 1.00 81.62 92 SER A CA 1
ATOM 708 C C . SER A 1 92 ? -6.683 7.801 6.181 1.00 81.62 92 SER A C 1
ATOM 710 O O . SER A 1 92 ? -5.933 7.173 5.438 1.00 81.62 92 SER A O 1
ATOM 712 N N . LYS A 1 93 ? -6.363 8.998 6.675 1.00 88.31 93 LYS A N 1
ATOM 713 C CA . LYS A 1 93 ? -5.097 9.662 6.366 1.00 88.31 93 LYS A CA 1
ATOM 714 C C . LYS A 1 93 ? -3.896 8.843 6.846 1.00 88.31 93 LYS A C 1
ATOM 716 O O . LYS A 1 93 ? -2.929 8.684 6.102 1.00 88.31 93 LYS A O 1
ATOM 721 N N . GLU A 1 94 ? -3.955 8.320 8.070 1.00 86.38 94 GLU A N 1
ATOM 722 C CA . GLU A 1 94 ? -2.878 7.506 8.642 1.00 86.38 94 GLU A CA 1
ATOM 723 C C . GLU A 1 94 ? -2.735 6.154 7.923 1.00 86.38 94 GLU A C 1
ATOM 725 O O . GLU A 1 94 ? -1.615 5.747 7.617 1.00 86.38 94 GLU A O 1
ATOM 730 N N . TYR A 1 95 ? -3.845 5.498 7.574 1.00 79.44 95 TYR A N 1
ATOM 731 C CA . TYR A 1 95 ? -3.867 4.247 6.816 1.00 79.44 95 TYR A CA 1
ATOM 732 C C . TYR A 1 95 ? -3.252 4.401 5.426 1.00 79.44 95 TYR A C 1
ATOM 734 O O . TYR A 1 95 ? -2.371 3.621 5.071 1.00 79.44 95 TYR A O 1
ATOM 742 N N . ILE A 1 96 ? -3.676 5.414 4.660 1.00 82.88 96 ILE A N 1
ATOM 743 C CA . ILE A 1 96 ? -3.156 5.671 3.309 1.00 82.88 96 ILE A CA 1
ATOM 744 C C . ILE A 1 96 ? -1.650 5.927 3.373 1.00 82.88 96 ILE A C 1
ATOM 746 O O . ILE A 1 96 ? -0.888 5.301 2.642 1.00 82.88 96 ILE A O 1
ATOM 750 N N . SER A 1 97 ? -1.212 6.803 4.285 1.00 86.56 97 SER A N 1
ATOM 751 C CA . SER A 1 97 ? 0.210 7.107 4.477 1.00 86.56 97 SER A CA 1
ATOM 752 C C . SER A 1 97 ? 1.007 5.856 4.855 1.00 86.56 97 SER A C 1
ATOM 754 O O . SER A 1 97 ? 2.036 5.560 4.250 1.00 86.56 97 SER A O 1
ATOM 756 N N . MET A 1 98 ? 0.514 5.072 5.818 1.00 83.56 98 MET A N 1
ATOM 757 C CA . MET A 1 98 ? 1.141 3.818 6.230 1.00 83.56 98 MET A CA 1
ATOM 758 C C . MET A 1 98 ? 1.243 2.836 5.059 1.00 83.56 98 MET A C 1
ATOM 760 O O . MET A 1 98 ? 2.323 2.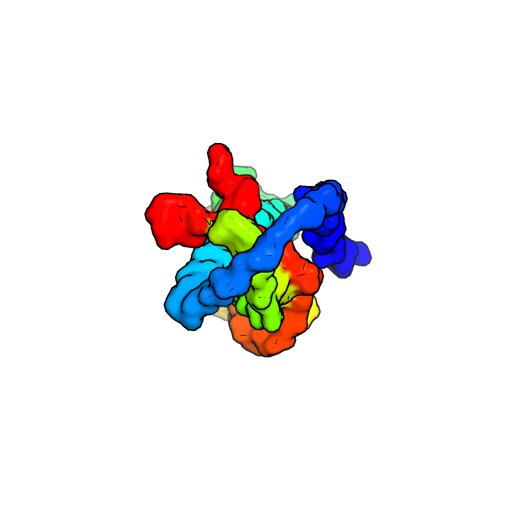302 4.823 1.00 83.56 98 MET A O 1
ATOM 764 N N . ALA A 1 99 ? 0.169 2.615 4.305 1.00 78.06 99 ALA A N 1
ATOM 765 C CA . ALA A 1 99 ? 0.161 1.659 3.205 1.00 78.06 99 ALA A CA 1
ATOM 766 C C . ALA A 1 99 ? 1.078 2.098 2.051 1.00 78.06 99 ALA A C 1
ATOM 768 O O . ALA A 1 99 ? 1.913 1.305 1.619 1.00 78.06 99 ALA A O 1
ATOM 769 N N . LEU A 1 100 ? 1.012 3.361 1.610 1.00 80.44 100 LEU A N 1
ATOM 770 C CA . LEU A 1 100 ? 1.887 3.887 0.551 1.00 80.44 100 LEU A CA 1
ATOM 771 C C . LEU A 1 100 ? 3.372 3.780 0.921 1.00 80.44 100 LEU A C 1
ATOM 773 O O . LEU A 1 100 ? 4.179 3.345 0.104 1.00 80.44 100 LEU A O 1
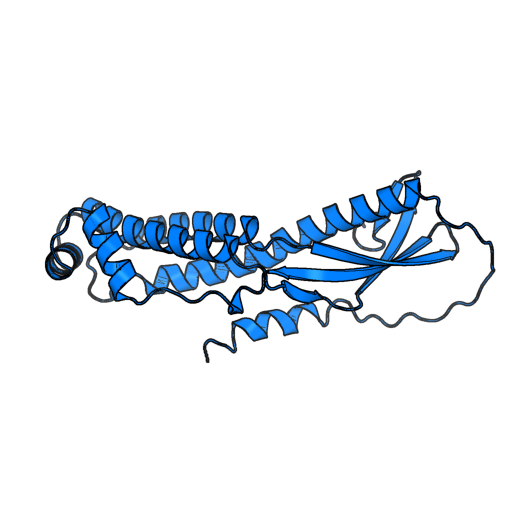ATOM 777 N N . ASN A 1 101 ? 3.725 4.078 2.174 1.00 83.75 101 ASN A N 1
ATOM 778 C CA . ASN A 1 101 ? 5.102 3.952 2.660 1.00 83.75 101 ASN A CA 1
ATOM 779 C C . ASN A 1 101 ? 5.609 2.499 2.704 1.00 83.75 101 ASN A C 1
ATOM 781 O O . ASN A 1 101 ? 6.812 2.281 2.822 1.00 83.75 101 ASN A O 1
ATOM 785 N N . ASN A 1 102 ? 4.716 1.505 2.655 1.00 77.56 102 ASN A N 1
ATOM 786 C CA . ASN A 1 102 ? 5.072 0.098 2.823 1.00 77.56 102 ASN A CA 1
ATOM 787 C C . ASN A 1 102 ? 4.884 -0.774 1.574 1.00 77.56 102 ASN A C 1
ATOM 789 O O . ASN A 1 102 ? 5.454 -1.863 1.551 1.00 77.56 102 ASN A O 1
ATOM 793 N N . ILE A 1 103 ? 4.125 -0.337 0.562 1.00 73.88 103 ILE A N 1
ATOM 794 C CA . ILE A 1 103 ? 3.857 -1.116 -0.665 1.00 73.88 103 ILE A CA 1
ATOM 795 C C . ILE A 1 103 ? 5.133 -1.384 -1.485 1.00 73.88 103 ILE A C 1
ATOM 797 O O . ILE A 1 103 ? 5.181 -2.401 -2.175 1.00 73.88 103 ILE A O 1
ATOM 801 N N . ASP A 1 104 ? 6.174 -0.553 -1.313 1.00 74.94 104 ASP A N 1
ATOM 802 C CA . ASP A 1 104 ? 7.530 -0.713 -1.872 1.00 74.94 104 ASP A CA 1
ATOM 803 C C . ASP A 1 104 ? 7.512 -1.204 -3.328 1.00 74.94 104 ASP A C 1
ATOM 805 O O . ASP A 1 104 ? 7.765 -2.372 -3.632 1.00 74.94 104 ASP A O 1
ATOM 809 N N . THR A 1 105 ? 7.131 -0.300 -4.230 1.00 78.69 105 THR A N 1
ATOM 810 C CA . THR A 1 105 ? 7.037 -0.590 -5.660 1.00 78.69 105 THR A CA 1
ATOM 811 C C . THR A 1 105 ? 8.427 -0.665 -6.280 1.00 78.69 105 THR A C 1
ATOM 813 O O . THR A 1 105 ? 9.173 0.315 -6.281 1.00 78.69 105 THR A O 1
ATOM 816 N N . LYS A 1 106 ? 8.751 -1.808 -6.881 1.00 87.12 106 LYS A N 1
ATOM 817 C CA . LYS A 1 106 ? 10.000 -2.039 -7.608 1.00 87.12 106 LYS A CA 1
ATOM 818 C C . LYS A 1 106 ? 9.732 -2.154 -9.096 1.00 87.12 106 LYS A C 1
ATOM 820 O O . LYS A 1 106 ? 8.853 -2.902 -9.519 1.00 87.12 106 LYS A O 1
ATOM 825 N N . ILE A 1 107 ? 10.526 -1.438 -9.883 1.00 88.06 107 ILE A N 1
ATOM 826 C CA . ILE A 1 107 ? 10.491 -1.496 -11.343 1.00 88.06 107 ILE A CA 1
ATOM 827 C C . ILE A 1 107 ? 11.734 -2.249 -11.800 1.00 88.06 107 ILE A C 1
ATOM 829 O O . ILE A 1 107 ? 12.859 -1.836 -11.528 1.00 88.06 107 ILE A O 1
ATOM 833 N N . ASP A 1 108 ? 11.519 -3.374 -12.464 1.00 90.88 108 ASP A N 1
ATOM 834 C CA . ASP A 1 108 ? 12.554 -4.308 -12.894 1.00 90.88 108 ASP A CA 1
ATOM 835 C C . ASP A 1 108 ? 12.674 -4.218 -14.417 1.00 90.88 108 ASP A C 1
ATOM 837 O O . ASP A 1 108 ? 11.880 -4.806 -15.155 1.00 90.88 108 ASP A O 1
ATOM 841 N N . ILE A 1 109 ? 13.623 -3.403 -14.889 1.00 92.19 109 ILE A N 1
ATOM 842 C CA . ILE A 1 109 ? 13.838 -3.174 -16.320 1.00 92.19 109 ILE A CA 1
ATOM 843 C C . ILE A 1 109 ? 14.499 -4.405 -16.939 1.00 92.19 109 ILE A C 1
ATOM 845 O O . ILE A 1 109 ? 15.610 -4.789 -16.581 1.00 92.19 109 ILE A O 1
ATOM 849 N N . LYS A 1 110 ? 13.824 -4.992 -17.926 1.00 93.12 110 LYS A N 1
ATOM 850 C CA . LYS A 1 110 ? 14.276 -6.182 -18.652 1.00 93.12 110 LYS A CA 1
ATOM 851 C C . LYS A 1 110 ? 15.124 -5.836 -19.857 1.00 93.12 110 LYS A C 1
ATOM 853 O O . LYS A 1 110 ? 16.148 -6.469 -20.098 1.00 93.12 110 LYS A O 1
ATOM 858 N N . GLN A 1 111 ? 14.684 -4.854 -20.637 1.00 91.00 111 GLN A N 1
ATOM 859 C CA . GLN A 1 111 ? 15.308 -4.562 -21.918 1.00 91.00 111 GLN A CA 1
ATOM 860 C C . GLN A 1 111 ? 15.062 -3.121 -22.357 1.00 91.00 111 GLN A C 1
ATOM 862 O O . GLN A 1 111 ? 13.984 -2.565 -22.163 1.00 91.00 111 GLN A O 1
ATOM 867 N N . PHE A 1 112 ? 16.055 -2.561 -23.043 1.00 90.19 112 PHE A N 1
ATOM 868 C CA . PHE A 1 112 ? 15.912 -1.358 -23.853 1.00 90.19 112 PHE A CA 1
ATOM 869 C C . PHE A 1 112 ? 15.987 -1.748 -25.327 1.00 90.19 112 PHE A C 1
ATOM 871 O O . PHE A 1 112 ? 16.905 -2.458 -25.741 1.00 90.19 112 PHE A O 1
ATOM 878 N N . LYS A 1 113 ? 15.042 -1.266 -26.127 1.00 90.56 113 LYS A N 1
ATOM 879 C CA . LYS A 1 113 ? 15.022 -1.427 -27.578 1.00 90.56 113 LYS A CA 1
ATOM 880 C C . LYS A 1 113 ? 15.052 -0.053 -28.227 1.00 90.56 113 LYS A C 1
ATOM 882 O O . LYS A 1 113 ? 14.134 0.744 -28.051 1.00 90.56 113 LYS A O 1
ATOM 887 N N . ASN A 1 114 ? 16.105 0.216 -28.991 1.00 87.38 114 ASN A N 1
ATOM 888 C CA . ASN A 1 114 ? 16.209 1.460 -29.744 1.00 87.38 114 ASN A CA 1
ATOM 889 C C . ASN A 1 114 ? 15.161 1.479 -30.859 1.00 87.38 114 ASN A C 1
ATOM 891 O O . ASN A 1 114 ? 14.938 0.476 -31.542 1.00 87.38 114 ASN A O 1
ATOM 895 N N . LEU A 1 115 ? 14.526 2.629 -31.031 1.00 85.50 115 LEU A N 1
ATOM 896 C CA . LEU A 1 115 ? 13.588 2.904 -32.105 1.00 85.50 115 LEU A CA 1
ATOM 897 C C . LEU A 1 115 ? 14.102 4.109 -32.915 1.00 85.50 115 LEU A C 1
ATOM 899 O O . LEU A 1 115 ? 14.835 4.948 -32.381 1.00 85.50 115 LEU A O 1
ATOM 903 N N . PRO A 1 116 ? 13.720 4.237 -34.196 1.00 81.31 116 PRO A N 1
ATOM 904 C CA . PRO A 1 116 ? 14.040 5.424 -34.982 1.00 81.31 116 PRO A CA 1
ATOM 905 C C . PRO A 1 116 ? 13.529 6.718 -34.328 1.00 81.31 116 PRO A C 1
ATOM 907 O O . PRO A 1 116 ? 12.602 6.699 -33.516 1.00 81.31 116 PRO A O 1
ATOM 910 N N . ASN A 1 117 ? 14.083 7.857 -34.750 1.00 82.56 117 ASN A N 1
ATOM 911 C CA . ASN A 1 117 ? 13.643 9.201 -34.346 1.00 82.56 117 ASN A CA 1
ATOM 912 C C . ASN A 1 117 ? 13.867 9.532 -32.860 1.00 82.56 117 ASN A C 1
ATOM 914 O O . ASN A 1 117 ? 12.998 10.120 -32.217 1.00 82.56 117 ASN A O 1
ATOM 918 N N . ASN A 1 118 ? 15.039 9.181 -32.316 1.00 84.81 118 ASN A N 1
ATOM 919 C CA . ASN A 1 118 ? 15.406 9.435 -30.914 1.00 84.81 118 ASN A CA 1
ATOM 920 C C . ASN A 1 118 ? 14.378 8.864 -29.926 1.00 84.81 118 ASN A C 1
ATOM 922 O O . ASN A 1 118 ? 13.986 9.525 -28.956 1.00 84.81 118 ASN A O 1
ATOM 926 N N . LYS A 1 119 ? 13.922 7.641 -30.208 1.00 89.19 119 LYS A N 1
ATOM 927 C CA . LYS A 1 119 ? 12.972 6.912 -29.380 1.00 89.19 119 LYS A CA 1
ATOM 928 C C . LYS A 1 119 ? 13.597 5.653 -28.805 1.00 89.19 119 LYS A C 1
ATOM 930 O O . LYS A 1 119 ? 14.449 5.018 -29.422 1.00 89.19 119 LYS A O 1
ATOM 935 N N . VAL A 1 120 ? 13.126 5.264 -27.631 1.00 91.25 120 VAL A N 1
ATOM 936 C CA . VAL A 1 120 ? 13.537 4.028 -26.962 1.00 91.25 120 VAL A CA 1
ATOM 937 C C . VAL A 1 120 ? 12.315 3.376 -26.363 1.00 91.25 120 VAL A C 1
ATOM 939 O O . VAL A 1 120 ? 11.552 4.022 -25.660 1.00 91.25 120 VAL A O 1
ATOM 942 N N . GLN A 1 121 ? 12.136 2.090 -26.615 1.00 90.94 121 GLN A N 1
ATOM 943 C CA . GLN A 1 121 ? 11.149 1.281 -25.924 1.00 90.94 121 GLN A CA 1
ATOM 944 C C . GLN A 1 121 ? 11.814 0.578 -24.742 1.00 90.94 121 GLN A C 1
ATOM 946 O O . GLN A 1 121 ? 12.857 -0.056 -24.898 1.00 90.94 121 GLN A O 1
ATOM 951 N N . VAL A 1 122 ? 11.218 0.701 -23.564 1.00 89.75 122 VAL A N 1
ATOM 952 C CA . VAL A 1 122 ? 11.681 0.072 -22.326 1.00 89.75 122 VAL A CA 1
ATOM 953 C C . VAL A 1 122 ? 10.692 -1.013 -21.947 1.00 89.75 122 VAL A C 1
ATOM 955 O O . VAL A 1 122 ? 9.497 -0.736 -21.859 1.00 89.75 122 VAL A O 1
ATOM 958 N N . PHE A 1 123 ? 11.196 -2.221 -21.723 1.00 88.19 123 PHE A N 1
ATOM 959 C CA . PHE A 1 123 ? 10.433 -3.366 -21.239 1.00 88.19 123 PHE A CA 1
ATOM 960 C C . PHE A 1 123 ? 10.729 -3.576 -19.761 1.00 88.19 123 PHE A C 1
ATOM 962 O O . PHE A 1 123 ? 11.903 -3.612 -19.380 1.00 88.19 123 PHE A O 1
ATOM 969 N N . TYR A 1 124 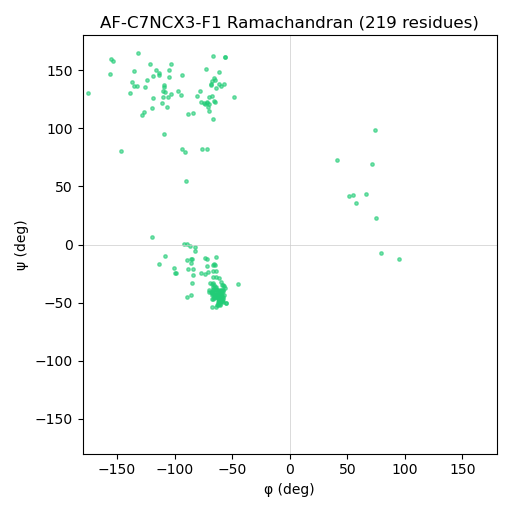? 9.701 -3.701 -18.932 1.00 87.00 124 TYR A N 1
ATOM 970 C CA . TYR A 1 124 ? 9.859 -3.785 -17.483 1.00 87.00 124 TYR A CA 1
ATOM 971 C C . TYR A 1 124 ? 8.714 -4.546 -16.814 1.00 87.00 124 TYR A C 1
ATOM 973 O O . TYR A 1 124 ? 7.601 -4.622 -17.332 1.00 87.00 124 TYR A O 1
ATOM 981 N N . ASP A 1 125 ? 8.998 -5.052 -15.619 1.00 87.56 125 ASP A N 1
ATOM 982 C CA . ASP A 1 125 ? 7.988 -5.530 -14.680 1.00 87.56 125 ASP A CA 1
ATOM 983 C C . ASP A 1 125 ? 7.813 -4.519 -13.546 1.00 87.56 125 ASP A C 1
ATOM 985 O O . ASP A 1 125 ? 8.766 -3.845 -13.146 1.00 87.56 125 ASP A O 1
ATOM 989 N N . ILE A 1 126 ? 6.609 -4.457 -12.984 1.00 84.62 126 ILE A N 1
ATOM 990 C CA . ILE A 1 126 ? 6.342 -3.772 -11.719 1.00 84.62 126 ILE A CA 1
ATOM 991 C C . ILE A 1 126 ? 6.015 -4.829 -10.673 1.00 84.62 126 ILE A C 1
ATOM 993 O O . ILE A 1 126 ? 5.055 -5.593 -10.814 1.00 84.62 126 ILE A O 1
ATOM 997 N N . LYS A 1 127 ? 6.798 -4.850 -9.601 1.00 86.38 127 LYS A N 1
ATOM 998 C CA . LYS A 1 127 ? 6.599 -5.712 -8.438 1.00 86.38 127 LYS A CA 1
ATOM 999 C C . LYS A 1 127 ? 6.252 -4.867 -7.223 1.00 86.38 127 LYS A C 1
ATOM 1001 O O . LYS A 1 127 ? 6.725 -3.744 -7.081 1.00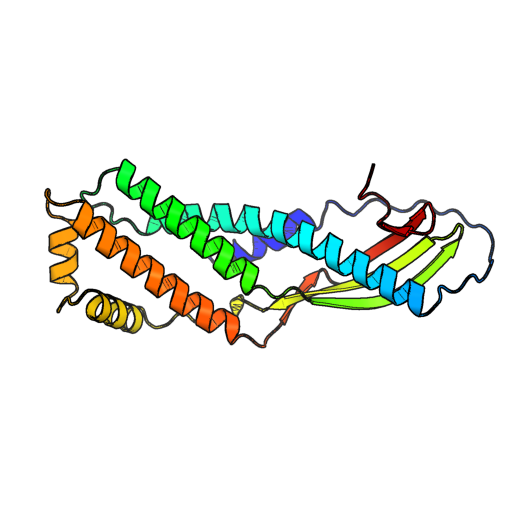 86.38 127 LYS A O 1
ATOM 1006 N N . ILE A 1 128 ? 5.445 -5.431 -6.342 1.00 83.62 128 ILE A N 1
ATOM 1007 C CA . ILE A 1 128 ? 5.113 -4.863 -5.035 1.00 83.62 128 ILE A CA 1
ATOM 1008 C C . ILE A 1 128 ? 5.278 -5.944 -3.976 1.00 83.62 128 ILE A C 1
ATOM 1010 O O . ILE A 1 128 ? 5.310 -7.137 -4.298 1.00 83.62 128 ILE A O 1
ATOM 1014 N N . LYS A 1 129 ? 5.328 -5.562 -2.701 1.00 81.19 129 LYS A N 1
ATOM 1015 C CA . LYS A 1 129 ? 5.234 -6.556 -1.626 1.00 81.19 129 LYS A CA 1
ATOM 1016 C C . LYS A 1 129 ? 3.916 -7.319 -1.712 1.00 81.19 129 LYS A C 1
ATOM 1018 O O . LYS A 1 129 ? 2.847 -6.733 -1.880 1.00 81.19 129 LYS A O 1
ATOM 1023 N N . ASP A 1 130 ? 3.987 -8.633 -1.538 1.00 77.94 130 ASP A N 1
ATOM 1024 C CA . ASP A 1 130 ? 2.813 -9.499 -1.517 1.00 77.94 130 ASP A CA 1
ATOM 1025 C C . ASP A 1 130 ? 2.071 -9.358 -0.180 1.00 77.94 130 ASP A C 1
ATOM 1027 O O . ASP A 1 130 ? 2.223 -10.156 0.751 1.00 77.94 130 ASP A O 1
ATOM 1031 N N . ILE A 1 131 ? 1.243 -8.318 -0.081 1.00 71.12 131 ILE A N 1
ATOM 1032 C CA . ILE A 1 131 ? 0.440 -8.028 1.112 1.00 71.12 131 ILE A CA 1
ATOM 1033 C C . ILE A 1 131 ? -0.603 -9.116 1.416 1.00 71.12 131 ILE A C 1
ATOM 1035 O O . ILE A 1 131 ? -1.139 -9.145 2.524 1.00 71.12 131 ILE A O 1
ATOM 1039 N N . SER A 1 132 ? -0.842 -10.072 0.506 1.00 66.50 132 SER A N 1
ATOM 1040 C CA . SER A 1 132 ? -1.666 -11.253 0.805 1.00 66.50 132 SER A CA 1
ATOM 1041 C C . SER A 1 132 ? -1.037 -12.158 1.873 1.00 66.50 132 SER A C 1
ATOM 1043 O O . SER A 1 132 ? -1.729 -12.970 2.490 1.00 66.50 132 SER A O 1
ATOM 1045 N N . LYS A 1 133 ? 0.268 -11.997 2.135 1.00 68.00 133 LYS A N 1
ATOM 1046 C CA . LYS A 1 133 ? 1.016 -12.717 3.175 1.00 68.00 133 LYS A CA 1
ATOM 1047 C C . LYS A 1 133 ? 0.874 -12.113 4.570 1.00 68.00 133 LYS A C 1
ATOM 1049 O O . LYS A 1 133 ? 1.418 -12.673 5.521 1.00 68.00 133 LYS A O 1
ATOM 1054 N N . ILE A 1 134 ? 0.149 -11.003 4.727 1.00 66.50 134 ILE A N 1
ATOM 1055 C CA . ILE A 1 134 ? -0.159 -10.460 6.052 1.00 66.50 134 ILE A CA 1
ATOM 1056 C C . ILE A 1 134 ? -1.078 -11.440 6.779 1.00 66.50 134 ILE A C 1
ATOM 1058 O O . ILE A 1 134 ? -2.267 -11.548 6.485 1.00 66.50 134 ILE A O 1
ATOM 1062 N N . SER A 1 135 ? -0.526 -12.127 7.775 1.00 59.22 135 SER A N 1
ATOM 1063 C CA . SER A 1 135 ? -1.321 -12.843 8.767 1.00 59.22 135 SER A CA 1
ATOM 1064 C C . SER A 1 135 ? -1.652 -11.888 9.907 1.00 59.22 135 SER A C 1
ATOM 1066 O O . SER A 1 135 ? -0.750 -11.444 10.624 1.00 59.22 135 SER A O 1
ATOM 1068 N N . LEU A 1 136 ? -2.926 -11.534 10.061 1.00 56.84 136 LEU A N 1
ATOM 1069 C CA . LEU A 1 136 ? -3.382 -10.762 11.214 1.00 56.84 136 LEU A CA 1
ATOM 1070 C C . LEU A 1 136 ? -3.257 -11.624 12.477 1.00 56.84 136 LEU A C 1
ATOM 1072 O O . LEU A 1 136 ? -3.490 -12.831 12.435 1.00 56.84 136 LEU A O 1
ATOM 1076 N N . GLU A 1 137 ? -2.845 -11.004 13.584 1.00 52.56 137 GLU A N 1
ATOM 1077 C CA . GLU A 1 137 ? -2.801 -11.668 14.890 1.00 52.56 137 GLU A CA 1
ATOM 1078 C C . GLU A 1 137 ? -4.176 -12.236 15.253 1.00 52.56 137 GLU A C 1
ATOM 1080 O O . GLU A 1 137 ? -5.212 -11.819 14.719 1.00 52.56 137 GLU A O 1
ATOM 1085 N N . SER A 1 138 ? -4.202 -13.177 16.199 1.00 54.72 138 SER A N 1
ATOM 1086 C CA . SER A 1 138 ? -5.478 -13.560 16.788 1.00 54.72 138 SER A CA 1
ATOM 1087 C C . SER A 1 138 ? -6.133 -12.313 17.389 1.00 54.72 138 SER A C 1
ATOM 1089 O O . SER A 1 138 ? -5.469 -11.496 18.027 1.00 54.72 138 SER A O 1
ATOM 1091 N N . LYS A 1 139 ? -7.448 -12.172 17.196 1.00 55.41 139 LYS A N 1
ATOM 1092 C CA . LYS A 1 139 ? -8.259 -11.074 17.747 1.00 55.41 139 LYS A CA 1
ATOM 1093 C C . LYS A 1 139 ? -7.939 -10.785 19.228 1.00 55.41 139 LYS A C 1
ATOM 1095 O O . LYS A 1 139 ? -7.932 -9.631 19.633 1.00 55.41 139 LYS A O 1
ATOM 1100 N N . LYS A 1 140 ? -7.597 -11.828 19.991 1.00 55.91 140 LYS A N 1
ATOM 1101 C CA . LYS A 1 140 ? -7.256 -11.776 21.414 1.00 55.91 140 LYS A CA 1
ATOM 1102 C C . LYS A 1 140 ? -5.961 -11.010 21.723 1.00 55.91 140 LYS A C 1
ATOM 1104 O O . LYS A 1 140 ? -5.940 -10.214 22.651 1.00 55.91 140 LYS A O 1
ATOM 1109 N N . GLU A 1 141 ? -4.899 -11.209 20.945 1.00 60.16 141 GLU A N 1
ATOM 1110 C CA . GLU A 1 141 ? -3.609 -10.531 21.172 1.00 60.16 141 GLU A CA 1
ATOM 1111 C C . GLU A 1 141 ? -3.727 -9.015 20.938 1.00 60.16 141 GLU A C 1
ATOM 1113 O O . GLU A 1 141 ? -3.220 -8.199 21.710 1.00 60.16 141 GLU A O 1
ATOM 1118 N N . MET A 1 142 ? -4.489 -8.638 19.911 1.00 64.88 142 MET A N 1
ATOM 1119 C CA . MET A 1 142 ? -4.842 -7.252 19.622 1.00 64.88 142 MET A CA 1
ATOM 1120 C C . MET A 1 142 ? -5.684 -6.627 20.747 1.00 64.88 142 MET A C 1
ATOM 1122 O O . MET A 1 142 ? -5.411 -5.513 21.194 1.00 64.88 142 MET A O 1
ATOM 1126 N N . GLU A 1 143 ? -6.692 -7.349 21.240 1.00 64.50 143 GLU A N 1
ATOM 1127 C CA . GLU A 1 143 ? -7.529 -6.906 22.361 1.00 64.50 143 GLU A CA 1
ATOM 1128 C C . GLU A 1 143 ? -6.711 -6.667 23.638 1.00 64.50 143 GLU A C 1
ATOM 1130 O O . GLU A 1 143 ? -6.918 -5.658 24.314 1.00 64.50 143 GLU A O 1
ATOM 1135 N N . GLU A 1 144 ? -5.758 -7.547 23.953 1.00 70.75 144 GLU A N 1
ATOM 1136 C CA . GLU A 1 144 ? -4.864 -7.406 25.109 1.00 70.75 144 GLU A CA 1
ATOM 1137 C C . GLU A 1 144 ? -3.961 -6.166 24.992 1.00 70.75 144 GLU A C 1
ATOM 1139 O O . GLU A 1 144 ? -3.831 -5.407 25.958 1.00 70.75 144 GLU A O 1
ATOM 1144 N N . LYS A 1 145 ? -3.389 -5.904 23.807 1.00 69.38 145 LYS A N 1
ATOM 1145 C CA . LYS A 1 145 ? -2.574 -4.700 23.542 1.00 69.38 145 LYS A CA 1
ATOM 1146 C C . LYS A 1 145 ? -3.391 -3.416 23.704 1.00 69.38 145 LYS A C 1
ATOM 1148 O O . LYS A 1 145 ? -2.948 -2.489 24.382 1.00 69.38 145 LYS A O 1
ATOM 1153 N N . VAL A 1 146 ? -4.607 -3.380 23.157 1.00 68.94 146 VAL A N 1
ATOM 1154 C CA . VAL A 1 146 ? -5.524 -2.234 23.284 1.00 68.94 146 VAL A CA 1
ATOM 1155 C C . VAL A 1 146 ? -5.894 -1.972 24.745 1.00 68.94 146 VAL A C 1
ATOM 1157 O O . VAL A 1 146 ? -5.809 -0.830 25.198 1.00 68.94 146 VAL A O 1
ATOM 1160 N N . LEU A 1 147 ? -6.279 -3.012 25.495 1.00 73.06 147 LEU A N 1
ATOM 1161 C CA . LEU A 1 147 ? -6.629 -2.891 26.915 1.00 73.06 147 LEU A CA 1
ATOM 1162 C C . LEU A 1 147 ? -5.461 -2.340 27.732 1.00 73.06 147 LEU A C 1
ATOM 1164 O O . LEU A 1 147 ? -5.635 -1.384 28.491 1.00 73.06 147 LEU A O 1
ATOM 1168 N N . LYS A 1 148 ? -4.262 -2.892 27.519 1.00 82.56 148 LYS A N 1
ATOM 1169 C CA . LYS A 1 148 ? -3.034 -2.453 28.187 1.00 82.56 148 LYS A CA 1
ATOM 1170 C C . LYS A 1 148 ? -2.710 -0.990 27.883 1.00 82.56 148 LYS A C 1
ATOM 1172 O O . LYS A 1 148 ? -2.431 -0.238 28.812 1.00 82.56 148 LYS A O 1
ATOM 1177 N N . ASN A 1 149 ? -2.779 -0.577 26.617 1.00 77.06 149 ASN A N 1
ATOM 1178 C CA . ASN A 1 149 ? -2.472 0.798 26.204 1.00 77.06 149 ASN A CA 1
ATOM 1179 C C . ASN A 1 149 ? -3.468 1.820 26.763 1.00 77.06 149 ASN A C 1
ATOM 1181 O O . ASN A 1 149 ? -3.094 2.947 27.084 1.00 77.06 149 ASN A O 1
ATOM 1185 N N . LEU A 1 150 ? -4.736 1.431 26.888 1.00 75.62 150 LEU A N 1
ATOM 1186 C CA . LEU A 1 150 ? -5.785 2.287 27.433 1.00 75.62 150 LEU A CA 1
ATOM 1187 C C . LEU A 1 150 ? -5.874 2.255 28.969 1.00 75.62 150 LEU A C 1
ATOM 1189 O O . LEU A 1 150 ? -6.548 3.106 29.549 1.00 75.62 150 LEU A O 1
ATOM 1193 N N . GLY A 1 151 ? -5.205 1.303 29.626 1.00 83.56 151 GLY A N 1
ATOM 1194 C CA . GLY A 1 151 ? -5.260 1.115 31.077 1.00 83.56 151 GLY A CA 1
ATOM 1195 C C . GLY A 1 151 ? -6.562 0.481 31.580 1.00 83.56 151 GLY A C 1
ATOM 1196 O O . GLY A 1 151 ? -6.905 0.655 32.749 1.00 83.56 151 GLY A O 1
ATOM 1197 N N . TYR A 1 152 ? -7.290 -0.238 30.720 1.00 82.19 152 TYR A N 1
ATOM 1198 C CA . TYR A 1 152 ? -8.515 -0.954 31.091 1.00 82.19 152 TYR A CA 1
ATOM 1199 C C . TYR A 1 152 ? -8.220 -2.401 31.464 1.00 82.19 152 TYR A C 1
ATOM 1201 O O . TYR A 1 152 ? -7.346 -3.047 30.885 1.00 82.19 152 TYR A O 1
ATOM 1209 N N . LYS A 1 153 ? -8.982 -2.932 32.422 1.00 80.81 153 LYS A N 1
ATOM 1210 C CA . LYS A 1 153 ? -8.792 -4.305 32.917 1.00 80.81 153 LYS A CA 1
ATOM 1211 C C . LYS A 1 153 ? -9.577 -5.335 32.113 1.00 80.81 153 LYS A C 1
ATOM 1213 O O . LYS A 1 153 ? -9.260 -6.518 32.170 1.00 80.81 153 LYS A O 1
ATOM 1218 N N . SER A 1 154 ? -10.617 -4.907 31.393 1.00 78.88 154 SER A N 1
ATOM 1219 C CA . SER A 1 154 ? -11.493 -5.805 30.639 1.00 78.88 154 SER A CA 1
ATOM 1220 C C . SER A 1 154 ? -12.201 -5.118 29.470 1.00 78.88 154 SER A C 1
ATOM 1222 O O . SER A 1 154 ? -12.380 -3.900 29.445 1.00 78.88 154 SER A O 1
ATOM 1224 N N . GLN A 1 155 ? -12.665 -5.926 28.514 1.00 74.19 155 GLN A N 1
ATOM 1225 C CA . GLN A 1 155 ? -13.516 -5.466 27.411 1.00 74.19 155 GLN A CA 1
ATOM 1226 C C . GLN A 1 155 ? -14.873 -4.940 27.900 1.00 74.19 155 GLN A C 1
ATOM 1228 O O . GLN A 1 155 ? -15.451 -4.055 27.272 1.00 74.19 155 GLN A O 1
ATOM 1233 N N . ASP A 1 156 ? -15.375 -5.438 29.030 1.00 77.31 156 ASP A N 1
ATOM 1234 C CA . ASP A 1 156 ? -16.659 -5.002 29.581 1.00 77.31 156 ASP A CA 1
ATOM 1235 C C . ASP A 1 156 ? -16.600 -3.563 30.107 1.00 77.31 156 ASP A C 1
ATOM 1237 O O . ASP A 1 156 ? -17.576 -2.822 29.979 1.00 77.31 156 ASP A O 1
ATOM 1241 N N . GLU A 1 157 ? -15.450 -3.129 30.637 1.00 82.31 157 GLU A N 1
ATOM 1242 C CA . GLU A 1 157 ? -15.217 -1.720 30.983 1.00 82.31 157 GLU A CA 1
ATOM 1243 C C . GLU A 1 157 ? -15.301 -0.825 29.741 1.00 82.31 157 GLU A C 1
ATOM 1245 O O . GLU A 1 157 ? -15.993 0.195 29.762 1.00 82.31 157 GLU A O 1
ATOM 1250 N N . ILE A 1 158 ? -14.668 -1.237 28.637 1.00 79.19 158 ILE A N 1
ATOM 1251 C CA . ILE A 1 158 ? -14.722 -0.515 27.360 1.00 79.19 158 ILE A CA 1
ATOM 1252 C C . ILE A 1 158 ? -16.160 -0.456 26.829 1.00 79.19 158 ILE A C 1
ATOM 1254 O O . ILE A 1 158 ? -16.648 0.628 26.507 1.00 79.19 158 ILE A O 1
ATOM 1258 N N . LYS A 1 159 ? -16.870 -1.591 26.776 1.00 80.06 159 LYS A N 1
ATOM 1259 C CA . LYS A 1 159 ? -18.257 -1.654 26.281 1.00 80.06 159 LYS A CA 1
ATOM 1260 C C . LYS A 1 159 ? -19.192 -0.740 27.066 1.00 80.06 159 LYS A C 1
ATOM 1262 O O . LYS A 1 159 ? -19.943 0.016 26.457 1.00 80.06 159 LYS A O 1
ATOM 1267 N N . LYS A 1 160 ? -19.102 -0.740 28.401 1.00 83.50 160 LYS A N 1
ATOM 1268 C CA . LYS A 1 160 ? -19.906 0.152 29.255 1.00 83.50 160 LYS A CA 1
ATOM 1269 C C . LYS A 1 160 ? -19.689 1.628 28.914 1.00 83.50 160 LYS A C 1
ATOM 1271 O O . LYS A 1 160 ? -20.655 2.384 28.883 1.00 83.50 160 LYS A O 1
ATOM 1276 N N . ILE A 1 161 ? -18.451 2.034 28.620 1.00 82.12 161 ILE A N 1
ATOM 1277 C CA . ILE A 1 161 ? -18.125 3.416 28.226 1.00 82.12 161 ILE A CA 1
ATOM 1278 C C . ILE A 1 161 ? -18.667 3.739 26.826 1.00 82.12 161 ILE A C 1
ATOM 1280 O O . ILE A 1 161 ? -19.194 4.827 26.602 1.00 82.12 161 ILE A O 1
ATOM 1284 N N . LEU A 1 162 ? -18.566 2.806 25.878 1.00 79.06 162 LEU A N 1
ATOM 1285 C CA . LEU A 1 162 ? -19.076 3.005 24.516 1.00 79.06 162 LEU A CA 1
ATOM 1286 C C . LEU A 1 162 ? -20.612 3.103 24.471 1.00 79.06 162 LEU A C 1
ATOM 1288 O O . LEU A 1 162 ? -21.152 3.863 23.664 1.00 79.06 162 LEU A O 1
ATOM 1292 N N . MET A 1 163 ? -21.298 2.384 25.364 1.00 81.62 163 MET A N 1
ATOM 1293 C CA . MET A 1 163 ? -22.761 2.383 25.502 1.00 81.62 163 MET A CA 1
ATOM 1294 C C . MET A 1 163 ? -23.298 3.538 26.362 1.00 81.62 163 MET A C 1
ATOM 1296 O O . MET A 1 163 ? -24.471 3.893 26.244 1.00 81.62 163 MET A O 1
ATOM 1300 N N . SER A 1 164 ? -22.481 4.147 27.231 1.00 81.56 164 SER A N 1
ATOM 1301 C CA . SER A 1 164 ? -22.958 5.221 28.109 1.00 81.56 164 SER A CA 1
ATOM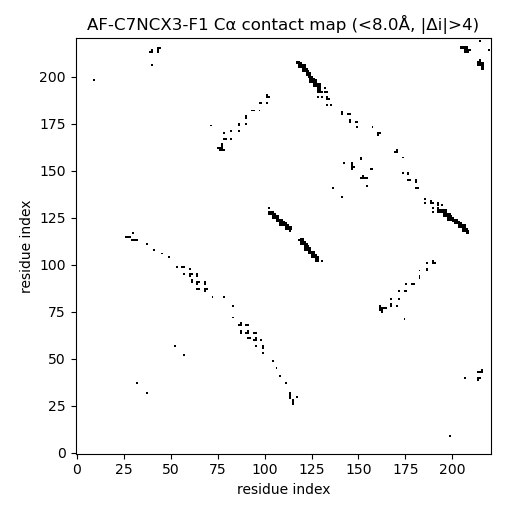 1302 C C . SER A 1 164 ? -23.362 6.466 27.318 1.00 81.56 164 SER A C 1
ATOM 1304 O O . SER A 1 164 ? -22.698 6.841 26.357 1.00 81.56 164 SER A O 1
ATOM 1306 N N . SER A 1 165 ? -24.412 7.168 27.744 1.00 72.06 165 SER A N 1
ATOM 1307 C CA . SER A 1 165 ? -24.885 8.399 27.090 1.00 72.06 165 SER A CA 1
ATOM 1308 C C . SER A 1 165 ? -23.978 9.617 27.286 1.00 72.06 165 SER A C 1
ATOM 1310 O O . SER A 1 165 ? -24.125 10.607 26.577 1.00 72.06 165 SER A O 1
ATOM 1312 N N . SER A 1 166 ? -23.014 9.555 28.206 1.00 63.88 166 SER A N 1
ATOM 1313 C CA . SER A 1 166 ? -22.077 10.643 28.481 1.00 63.88 166 SER A CA 1
ATOM 1314 C C . SER A 1 166 ? -20.682 10.394 27.885 1.00 63.88 166 SER A C 1
ATOM 1316 O O . SER A 1 166 ? -20.259 9.258 27.677 1.00 63.88 166 SER A O 1
ATOM 1318 N N . ASN A 1 167 ? -19.955 11.493 27.647 1.00 74.00 167 ASN A N 1
ATOM 1319 C CA . ASN A 1 167 ? -18.507 11.557 27.399 1.00 74.00 167 ASN A CA 1
ATOM 1320 C C . ASN A 1 167 ? -17.985 11.025 26.043 1.00 74.00 167 ASN A C 1
ATOM 1322 O O . ASN A 1 167 ? -17.238 10.045 25.988 1.00 74.00 167 ASN A O 1
ATOM 1326 N N . ASP A 1 168 ? -18.296 11.744 24.959 1.00 77.12 168 ASP A N 1
ATOM 1327 C CA . ASP A 1 168 ? -17.742 11.479 23.620 1.00 77.12 168 ASP A CA 1
ATOM 1328 C C . ASP A 1 168 ? -16.206 11.499 23.600 1.00 77.12 168 ASP A C 1
ATOM 1330 O O . ASP A 1 168 ? -15.608 10.619 22.996 1.00 77.12 168 ASP A O 1
ATOM 1334 N N . ALA A 1 169 ? -15.545 12.382 24.355 1.00 84.56 169 ALA A N 1
ATOM 1335 C CA . ALA A 1 169 ? -14.080 12.459 24.380 1.00 84.56 169 ALA A CA 1
ATOM 1336 C C . ALA A 1 169 ? -13.403 11.148 24.835 1.00 84.56 169 ALA A C 1
ATOM 1338 O O . ALA A 1 169 ? -12.393 10.731 24.262 1.00 84.56 169 ALA A O 1
ATOM 1339 N N . LYS A 1 170 ? -13.958 10.457 25.843 1.00 84.75 170 LYS A N 1
ATOM 1340 C CA . LYS A 1 170 ? -13.448 9.139 26.264 1.00 84.75 170 LYS A CA 1
ATOM 1341 C C . LYS A 1 170 ? -13.693 8.068 25.200 1.00 84.75 170 LYS A C 1
ATOM 1343 O O . LYS A 1 170 ? -12.800 7.262 24.952 1.00 84.75 170 LYS A O 1
ATOM 1348 N N . LYS A 1 171 ? -14.865 8.068 24.559 1.00 83.12 171 LYS A N 1
ATOM 1349 C CA . LYS A 1 171 ? -15.199 7.117 23.482 1.00 83.12 171 LYS A CA 1
ATOM 1350 C C . LYS A 1 171 ? -14.309 7.321 22.261 1.00 83.12 171 LYS A C 1
ATOM 1352 O O . LYS A 1 171 ? -13.808 6.351 21.702 1.00 83.12 171 LYS A O 1
ATOM 1357 N N . GLU A 1 172 ? -14.068 8.574 21.889 1.00 86.12 172 GLU A N 1
ATOM 1358 C CA . GLU A 1 172 ? -13.142 8.939 20.821 1.00 86.12 172 GLU A CA 1
ATOM 1359 C C . GLU A 1 172 ? -11.746 8.404 21.112 1.00 86.12 172 GLU A C 1
ATOM 1361 O O . GLU A 1 172 ? -11.190 7.692 20.282 1.00 86.12 172 GLU A O 1
ATOM 1366 N N . LYS A 1 173 ? -11.217 8.635 22.320 1.00 85.94 173 LYS A N 1
ATOM 1367 C CA . LYS A 1 173 ? -9.900 8.118 22.715 1.00 85.94 173 LYS A CA 1
ATOM 1368 C C . LYS A 1 173 ? -9.810 6.591 22.609 1.00 85.94 173 LYS A C 1
ATOM 1370 O O . LYS A 1 173 ? -8.776 6.075 22.187 1.00 85.94 173 LYS A O 1
ATOM 1375 N N . ILE A 1 174 ? -10.875 5.872 22.970 1.00 80.06 174 ILE A N 1
ATOM 1376 C CA . ILE A 1 174 ? -10.952 4.410 22.837 1.00 80.06 174 ILE A CA 1
ATOM 1377 C C . ILE A 1 174 ? -10.883 3.999 21.362 1.00 80.06 174 ILE A C 1
ATOM 1379 O O . ILE A 1 174 ? -10.018 3.203 20.998 1.00 80.06 174 ILE A O 1
ATOM 1383 N N . TYR A 1 175 ? -11.751 4.555 20.509 1.00 80.31 175 TYR A N 1
ATOM 1384 C CA . TYR A 1 175 ? -11.768 4.231 19.079 1.00 80.31 175 TYR A CA 1
ATOM 1385 C C . TYR A 1 175 ? -10.454 4.595 18.385 1.00 80.31 175 TYR A C 1
ATOM 1387 O O . TYR A 1 175 ? -9.919 3.784 17.631 1.00 80.31 175 TYR A O 1
ATOM 1395 N N . GLU A 1 176 ? -9.897 5.772 18.672 1.00 82.56 176 GLU A N 1
ATOM 1396 C CA . GLU A 1 176 ? -8.602 6.184 18.134 1.00 82.56 176 GLU A CA 1
ATOM 1397 C C . GLU A 1 176 ? -7.484 5.226 18.556 1.00 82.56 176 GLU A C 1
ATOM 1399 O O . GLU A 1 176 ? -6.689 4.821 17.714 1.00 82.56 176 GLU A O 1
ATOM 1404 N N . SER A 1 177 ? -7.454 4.790 19.819 1.00 77.94 177 SER A N 1
ATOM 1405 C CA . SER A 1 177 ? -6.418 3.865 20.302 1.00 77.94 177 SER A CA 1
ATOM 1406 C C . SER A 1 177 ? -6.520 2.483 19.652 1.00 77.94 177 SER A C 1
ATOM 1408 O O . SER A 1 177 ? -5.499 1.895 19.299 1.00 77.94 177 SER A O 1
ATOM 1410 N N . ILE A 1 178 ? -7.741 1.975 19.435 1.00 75.50 178 ILE A N 1
ATOM 1411 C CA . ILE A 1 178 ? -7.975 0.717 18.703 1.00 75.50 178 ILE A CA 1
ATOM 1412 C C . ILE A 1 178 ? -7.426 0.821 17.277 1.00 75.50 178 ILE A C 1
ATOM 1414 O O . ILE A 1 178 ? -6.719 -0.073 16.804 1.00 75.50 178 ILE A O 1
ATOM 1418 N N . LEU A 1 179 ? -7.740 1.914 16.583 1.00 76.94 179 LEU A N 1
ATOM 1419 C CA . LEU A 1 179 ? -7.299 2.138 15.210 1.00 76.94 179 LEU A CA 1
ATOM 1420 C C . LEU A 1 179 ? -5.783 2.315 15.112 1.00 76.94 179 LEU A C 1
ATOM 1422 O O . LEU A 1 179 ? -5.163 1.725 14.230 1.00 76.94 179 LEU A O 1
ATOM 1426 N N . GLN A 1 180 ? -5.179 3.072 16.026 1.00 78.56 180 GLN A N 1
ATOM 1427 C CA . GLN A 1 180 ? -3.733 3.294 16.050 1.00 78.56 180 GLN A CA 1
ATOM 1428 C C . GLN A 1 180 ? -2.958 1.997 16.288 1.00 78.56 180 GLN A C 1
ATOM 1430 O O . GLN A 1 180 ? -2.003 1.716 15.562 1.00 78.56 180 GLN A O 1
ATOM 1435 N N . GLU A 1 181 ? -3.392 1.165 17.238 1.00 75.19 181 GLU A N 1
ATOM 1436 C CA . GLU A 1 181 ? -2.752 -0.134 17.469 1.00 75.19 181 GLU A CA 1
ATOM 1437 C C . GLU A 1 181 ? -2.930 -1.060 16.251 1.00 75.19 181 GLU A C 1
ATOM 1439 O O . GLU A 1 181 ? -1.992 -1.749 15.847 1.00 75.19 181 GLU A O 1
ATOM 1444 N N . SER A 1 182 ? -4.087 -0.995 15.578 1.00 74.25 182 SER A N 1
ATOM 1445 C CA . SER A 1 182 ? -4.342 -1.762 14.348 1.00 74.25 182 SER A CA 1
ATOM 1446 C C . SER A 1 182 ? -3.369 -1.362 13.239 1.00 74.25 182 SER A C 1
ATOM 1448 O O . SER A 1 182 ? -2.772 -2.219 12.585 1.00 74.25 182 SER A O 1
ATOM 1450 N N . LEU A 1 183 ? -3.189 -0.053 13.034 1.00 77.31 183 LEU A N 1
ATOM 1451 C CA . LEU A 1 183 ? -2.270 0.493 12.037 1.00 77.31 183 LEU A CA 1
ATOM 1452 C C . LEU A 1 183 ? -0.825 0.108 12.331 1.00 77.31 183 LEU A C 1
ATOM 1454 O O . LEU A 1 183 ? -0.095 -0.251 11.407 1.00 77.31 183 LEU A O 1
ATOM 1458 N N . LYS A 1 184 ? -0.423 0.139 13.604 1.00 78.94 184 LYS A N 1
ATOM 1459 C CA . LYS A 1 184 ? 0.915 -0.265 14.031 1.00 78.94 184 LYS A CA 1
ATOM 1460 C C . LYS A 1 184 ? 1.189 -1.730 13.693 1.00 78.94 184 LYS A C 1
ATOM 1462 O O . LYS A 1 184 ? 2.177 -2.013 13.019 1.00 78.94 184 LYS A O 1
ATOM 1467 N N . ILE A 1 185 ? 0.291 -2.639 14.074 1.00 74.44 185 ILE A N 1
ATOM 1468 C CA . ILE A 1 185 ? 0.436 -4.080 13.808 1.00 74.44 185 ILE A CA 1
ATOM 1469 C C . ILE A 1 185 ? 0.486 -4.359 12.305 1.00 74.44 185 ILE A C 1
ATOM 1471 O O . ILE A 1 185 ? 1.346 -5.105 11.831 1.00 74.44 185 ILE A O 1
ATOM 1475 N N . VAL A 1 186 ? -0.424 -3.758 11.533 1.00 75.69 186 VAL A N 1
ATOM 1476 C CA . VAL A 1 186 ? -0.446 -3.931 10.074 1.00 75.69 186 VAL A CA 1
ATOM 1477 C C . VAL A 1 186 ? 0.832 -3.376 9.446 1.00 75.69 186 VAL A C 1
ATOM 1479 O O . VAL A 1 186 ? 1.446 -4.060 8.629 1.00 75.69 186 VAL A O 1
ATOM 1482 N N . GLY A 1 187 ? 1.272 -2.187 9.860 1.00 78.12 187 GLY A N 1
ATOM 1483 C CA . GLY A 1 187 ? 2.495 -1.559 9.367 1.00 78.12 187 GLY A CA 1
ATOM 1484 C C . GLY A 1 187 ? 3.746 -2.384 9.668 1.00 78.12 187 GLY A C 1
ATOM 1485 O O . GLY A 1 187 ? 4.562 -2.606 8.777 1.00 78.12 187 GLY A O 1
ATOM 1486 N N . GLU A 1 188 ? 3.894 -2.900 10.889 1.00 80.81 188 GLU A N 1
ATOM 1487 C CA . GLU A 1 188 ? 5.001 -3.794 11.261 1.00 80.81 188 GLU A CA 1
ATOM 1488 C C . GLU A 1 188 ? 5.002 -5.076 10.421 1.00 80.81 188 GLU A C 1
ATOM 1490 O O . GLU A 1 188 ? 6.046 -5.493 9.913 1.00 80.81 188 GLU A O 1
ATOM 1495 N N . LYS A 1 189 ? 3.830 -5.675 10.194 1.00 75.00 189 LYS A N 1
ATOM 1496 C CA . LYS A 1 189 ? 3.710 -6.866 9.345 1.00 75.00 189 LYS A CA 1
ATOM 1497 C C . LYS A 1 189 ? 4.070 -6.567 7.896 1.00 75.00 189 LYS A C 1
ATOM 1499 O O . LYS A 1 189 ? 4.843 -7.327 7.325 1.00 75.00 189 LYS A O 1
ATOM 1504 N N . MET A 1 190 ? 3.586 -5.462 7.325 1.00 77.81 190 MET A N 1
ATOM 1505 C CA . MET A 1 190 ? 3.927 -5.045 5.959 1.00 77.81 190 MET A CA 1
ATOM 1506 C C . MET A 1 190 ? 5.432 -4.814 5.774 1.00 77.81 190 MET A C 1
ATOM 1508 O O . MET A 1 190 ? 5.997 -5.214 4.754 1.00 77.81 190 MET A O 1
ATOM 1512 N N . LYS A 1 191 ? 6.111 -4.229 6.769 1.00 84.31 191 LYS A N 1
ATOM 1513 C CA . LYS A 1 191 ? 7.574 -4.055 6.740 1.00 84.31 191 LYS A CA 1
ATOM 1514 C C . LYS A 1 191 ? 8.311 -5.385 6.613 1.00 84.31 191 LYS A C 1
ATOM 1516 O O . LYS A 1 191 ? 9.275 -5.463 5.857 1.00 84.31 191 LYS A O 1
ATOM 1521 N N . ASN A 1 192 ? 7.823 -6.419 7.295 1.00 83.81 192 ASN A N 1
ATOM 1522 C CA . ASN A 1 192 ? 8.460 -7.733 7.369 1.00 83.81 192 ASN A CA 1
ATOM 1523 C C . ASN A 1 192 ? 8.165 -8.651 6.169 1.00 83.81 192 ASN A C 1
ATOM 1525 O O . ASN A 1 192 ? 8.748 -9.734 6.072 1.00 83.81 192 ASN A O 1
ATOM 1529 N N . ILE A 1 193 ? 7.286 -8.249 5.246 1.00 80.81 193 ILE A N 1
ATOM 1530 C CA . ILE A 1 193 ? 7.021 -9.020 4.027 1.00 80.81 193 ILE A CA 1
ATOM 1531 C C . ILE A 1 193 ? 8.239 -8.948 3.110 1.00 80.81 193 ILE A C 1
ATOM 1533 O O . ILE A 1 193 ? 8.638 -7.876 2.661 1.00 80.81 193 ILE A O 1
ATOM 1537 N N . LYS A 1 194 ? 8.792 -10.125 2.809 1.00 86.00 194 LYS A N 1
ATOM 1538 C CA . LYS A 1 194 ? 9.856 -10.309 1.812 1.00 86.00 194 LYS A CA 1
ATOM 1539 C C . LYS A 1 194 ? 9.341 -10.839 0.475 1.00 86.00 194 LYS A C 1
ATOM 1541 O O . LYS A 1 194 ? 10.039 -10.734 -0.522 1.00 86.00 194 LYS A O 1
ATOM 1546 N N . ALA A 1 195 ? 8.158 -11.456 0.474 1.00 84.50 195 ALA A N 1
ATOM 1547 C CA . ALA A 1 195 ? 7.540 -11.961 -0.742 1.00 84.50 195 ALA A CA 1
ATOM 1548 C C . ALA A 1 195 ? 7.113 -10.792 -1.635 1.00 84.50 195 ALA A C 1
ATOM 1550 O O . ALA A 1 195 ? 6.552 -9.810 -1.151 1.00 84.50 195 ALA A O 1
ATOM 1551 N N . GLU A 1 196 ? 7.354 -10.926 -2.931 1.00 85.06 196 GLU A N 1
ATOM 1552 C CA . GLU A 1 196 ? 6.947 -9.957 -3.941 1.00 85.06 196 GLU A CA 1
ATOM 1553 C C . GLU A 1 196 ? 5.888 -10.584 -4.845 1.00 85.06 196 GLU A C 1
ATOM 1555 O O . GLU A 1 196 ? 5.930 -11.782 -5.137 1.00 85.06 196 GLU A O 1
ATOM 1560 N N . ALA A 1 197 ? 4.949 -9.764 -5.297 1.00 82.19 197 ALA A N 1
ATOM 1561 C CA . ALA A 1 197 ? 3.963 -10.110 -6.304 1.00 82.19 197 ALA A CA 1
ATOM 1562 C C . ALA A 1 197 ? 4.134 -9.187 -7.512 1.00 82.19 197 ALA A C 1
ATOM 1564 O O . ALA A 1 197 ? 4.466 -8.008 -7.370 1.00 82.19 197 ALA A O 1
ATOM 1565 N N . PHE A 1 198 ? 3.891 -9.724 -8.706 1.00 80.31 198 PHE A N 1
ATOM 1566 C CA . PHE A 1 198 ? 3.803 -8.904 -9.907 1.00 80.31 198 PHE A CA 1
ATOM 1567 C C . PHE A 1 198 ? 2.510 -8.101 -9.864 1.00 80.31 198 PHE A C 1
ATOM 1569 O O . PHE A 1 198 ? 1.424 -8.672 -9.788 1.00 80.31 198 PHE A O 1
ATOM 1576 N N . LEU A 1 199 ? 2.646 -6.782 -9.931 1.00 79.31 199 LEU A N 1
ATOM 1577 C CA . LEU A 1 199 ? 1.528 -5.891 -10.188 1.00 79.31 199 LEU A CA 1
ATOM 1578 C C . LEU A 1 199 ? 1.304 -5.745 -11.694 1.00 79.31 199 LEU A C 1
ATOM 1580 O O . LEU A 1 199 ? 0.175 -5.814 -12.166 1.00 79.31 199 LEU A O 1
ATOM 1584 N N . VAL A 1 200 ? 2.395 -5.577 -12.441 1.00 81.56 200 VAL A N 1
ATOM 1585 C CA . VAL A 1 200 ? 2.399 -5.521 -13.903 1.00 81.56 200 VAL A CA 1
ATOM 1586 C C . VAL A 1 200 ? 3.548 -6.382 -14.400 1.00 81.56 200 VAL A C 1
ATOM 1588 O O . VAL A 1 200 ? 4.649 -6.328 -13.851 1.00 81.56 200 VAL A O 1
ATOM 1591 N N . LYS A 1 201 ? 3.290 -7.182 -15.429 1.00 83.06 201 LYS A N 1
ATOM 1592 C CA . LYS A 1 201 ? 4.280 -8.072 -16.024 1.00 83.06 201 LYS A CA 1
ATOM 1593 C C . LYS A 1 201 ? 4.407 -7.787 -17.514 1.00 83.06 201 LYS A C 1
ATOM 1595 O O . LYS A 1 201 ? 3.392 -7.542 -18.164 1.00 83.06 201 LYS A O 1
ATOM 1600 N N . ASP A 1 202 ? 5.631 -7.842 -18.026 1.00 85.19 202 ASP A N 1
ATOM 1601 C CA . ASP A 1 202 ? 5.950 -7.716 -19.448 1.00 85.19 202 ASP A CA 1
ATOM 1602 C C . ASP A 1 202 ? 5.435 -6.391 -20.059 1.00 85.19 202 ASP A C 1
ATOM 1604 O O . ASP A 1 202 ? 5.011 -6.334 -21.216 1.00 85.19 202 ASP A O 1
ATOM 1608 N N . ALA A 1 203 ? 5.461 -5.300 -19.279 1.00 86.69 203 ALA A N 1
ATOM 1609 C CA . ALA A 1 203 ? 5.045 -3.982 -19.747 1.00 86.69 203 ALA A CA 1
ATOM 1610 C C . ALA A 1 203 ? 6.076 -3.380 -20.700 1.00 86.69 203 ALA A C 1
ATOM 1612 O O . ALA A 1 203 ? 7.278 -3.621 -20.583 1.00 86.69 203 ALA A O 1
ATOM 1613 N N . ALA A 1 204 ? 5.600 -2.538 -21.616 1.00 85.19 204 ALA A N 1
ATOM 1614 C CA . ALA A 1 204 ? 6.445 -1.780 -22.522 1.00 85.19 204 ALA A CA 1
ATOM 1615 C C . ALA A 1 204 ? 6.012 -0.315 -22.568 1.00 85.19 204 ALA A C 1
ATOM 1617 O O . ALA A 1 204 ? 4.827 0.001 -22.673 1.00 85.19 204 ALA A O 1
ATOM 1618 N N . THR A 1 205 ? 6.975 0.600 -22.536 1.00 86.81 205 THR A N 1
ATOM 1619 C CA . THR A 1 205 ? 6.716 2.039 -22.661 1.00 86.81 205 THR A CA 1
ATOM 1620 C C . THR A 1 205 ? 7.734 2.679 -23.587 1.00 86.81 205 THR A C 1
ATOM 1622 O O . THR A 1 205 ? 8.917 2.344 -23.553 1.00 86.81 205 THR A O 1
ATOM 1625 N N . THR A 1 206 ? 7.275 3.604 -24.427 1.00 89.06 206 THR A N 1
ATOM 1626 C CA . THR A 1 206 ? 8.135 4.327 -25.363 1.00 89.06 206 THR A CA 1
ATOM 1627 C C . THR A 1 206 ? 8.536 5.673 -24.779 1.00 89.06 206 THR A C 1
ATOM 1629 O O . THR A 1 206 ? 7.701 6.439 -24.308 1.00 89.06 206 THR A O 1
ATOM 1632 N N . PHE A 1 207 ? 9.824 5.971 -24.844 1.00 89.06 207 PHE A N 1
ATOM 1633 C CA . PHE A 1 207 ? 10.422 7.247 -24.511 1.00 89.06 207 PHE A CA 1
ATOM 1634 C C . PHE A 1 207 ? 10.803 7.983 -25.786 1.00 89.06 207 PHE A C 1
ATOM 1636 O O . PHE A 1 207 ? 11.265 7.375 -26.751 1.00 89.06 207 PHE A O 1
ATOM 1643 N N . VAL A 1 208 ? 10.656 9.302 -25.764 1.00 90.00 208 VAL A N 1
ATOM 1644 C CA . VAL A 1 208 ? 11.101 10.205 -26.823 1.00 90.00 208 VAL A CA 1
ATOM 1645 C C . VAL A 1 208 ? 12.001 11.277 -26.225 1.00 90.00 208 VAL A C 1
ATOM 1647 O O . VAL A 1 208 ? 11.693 11.852 -25.177 1.00 90.00 208 VAL A O 1
ATOM 1650 N N . LYS A 1 209 ? 13.122 11.559 -26.890 1.00 88.62 209 LYS A N 1
ATOM 1651 C CA . LYS A 1 209 ? 14.006 12.659 -26.501 1.00 88.62 209 LYS A CA 1
ATOM 1652 C C . LYS A 1 209 ? 13.486 13.964 -27.103 1.00 88.62 209 LYS A C 1
ATOM 1654 O O . LYS A 1 209 ? 13.509 14.140 -28.319 1.00 88.62 209 LYS A O 1
ATOM 1659 N N . ARG A 1 210 ? 13.019 14.890 -26.263 1.00 85.31 210 ARG A N 1
ATOM 1660 C CA . ARG A 1 210 ? 12.577 16.239 -26.665 1.00 85.31 210 ARG A CA 1
ATOM 1661 C C . ARG A 1 210 ? 13.450 17.275 -25.968 1.00 85.31 210 ARG A C 1
ATOM 1663 O O . ARG A 1 210 ? 13.572 17.245 -24.747 1.00 85.31 210 ARG A O 1
ATOM 1670 N N . ASN A 1 211 ? 14.060 18.179 -26.734 1.00 84.50 211 ASN A N 1
ATOM 1671 C CA . ASN A 1 211 ? 14.963 19.222 -26.223 1.00 84.50 211 ASN A CA 1
ATOM 1672 C C . ASN A 1 211 ? 16.079 18.665 -25.317 1.00 84.50 211 ASN A C 1
ATOM 1674 O O . ASN A 1 211 ? 16.365 19.208 -24.256 1.00 84.50 211 ASN A O 1
ATOM 1678 N N . GLY A 1 212 ? 16.667 17.529 -25.703 1.00 82.94 212 GLY A N 1
ATOM 1679 C CA . GLY A 1 212 ? 17.735 16.880 -24.936 1.00 82.94 212 GLY A CA 1
ATOM 1680 C C . GLY A 1 212 ? 17.274 16.053 -23.728 1.00 82.94 212 GLY A C 1
ATOM 1681 O O . GLY A 1 212 ? 18.094 15.326 -23.176 1.00 82.94 212 GLY A O 1
ATOM 1682 N N . VAL A 1 213 ? 15.987 16.085 -23.365 1.00 88.50 213 VAL A N 1
ATOM 1683 C CA . VAL A 1 213 ? 15.430 15.393 -22.190 1.00 88.50 213 VAL A CA 1
ATOM 1684 C C . VAL A 1 213 ? 14.560 14.212 -22.616 1.00 88.50 213 VAL A C 1
ATOM 1686 O O . VAL A 1 213 ? 13.737 14.329 -23.528 1.00 88.50 213 VAL A O 1
ATOM 1689 N N . TRP A 1 214 ? 14.722 13.072 -21.946 1.00 88.81 214 TRP A N 1
ATOM 1690 C CA . TRP A 1 214 ? 13.882 11.893 -22.152 1.00 88.81 214 TRP A CA 1
ATOM 1691 C C . TRP A 1 214 ? 12.536 12.048 -21.447 1.00 88.81 214 TRP A C 1
ATOM 1693 O O . TRP A 1 214 ? 12.474 12.416 -20.276 1.00 88.81 214 TRP A O 1
ATOM 1703 N N . LYS A 1 215 ? 11.449 11.759 -22.164 1.00 85.25 215 LYS A N 1
ATOM 1704 C CA . LYS A 1 215 ? 10.081 11.776 -21.632 1.00 85.25 215 LYS A CA 1
ATOM 1705 C C . LYS A 1 215 ? 9.323 10.546 -22.104 1.00 85.25 215 LYS A C 1
ATOM 1707 O O . LYS A 1 215 ? 9.564 10.083 -23.219 1.00 85.25 215 LYS A O 1
ATOM 1712 N N . ILE A 1 216 ? 8.383 10.064 -21.295 1.00 84.81 216 ILE A N 1
ATOM 1713 C CA . ILE A 1 216 ? 7.443 9.026 -21.722 1.00 84.81 216 ILE A CA 1
ATOM 1714 C C . ILE A 1 216 ? 6.511 9.611 -22.788 1.00 84.81 216 ILE A C 1
ATOM 1716 O O . ILE A 1 216 ? 5.913 10.675 -22.607 1.00 84.81 216 ILE A O 1
ATOM 1720 N N . GLU A 1 217 ? 6.411 8.926 -23.921 1.00 78.50 217 GLU A N 1
ATOM 1721 C CA . GLU A 1 217 ? 5.497 9.274 -25.001 1.00 78.50 217 GLU A CA 1
ATOM 1722 C C . GLU A 1 217 ? 4.045 9.094 -24.525 1.00 78.50 217 GLU A C 1
ATOM 1724 O O . GLU A 1 217 ? 3.669 8.024 -24.059 1.00 78.50 217 GLU A O 1
ATOM 1729 N N . GLY A 1 218 ? 3.235 10.153 -24.617 1.00 72.44 218 GLY A N 1
ATOM 1730 C CA . GLY A 1 218 ? 1.815 10.133 -24.240 1.00 72.44 218 GLY A CA 1
ATOM 1731 C C . GLY A 1 218 ? 1.480 10.596 -22.815 1.00 72.44 218 GLY A C 1
ATOM 1732 O O . GLY A 1 218 ? 0.320 10.890 -22.564 1.00 72.44 218 GLY A O 1
ATOM 1733 N N . LEU A 1 219 ? 2.457 10.744 -21.909 1.00 65.12 219 LEU A N 1
ATOM 1734 C CA . LEU A 1 219 ? 2.220 11.240 -20.535 1.00 65.12 219 LEU A CA 1
ATOM 1735 C C . LEU A 1 219 ? 2.360 12.767 -20.374 1.00 65.12 219 LEU A C 1
ATOM 1737 O O . LEU A 1 219 ? 2.204 13.283 -19.278 1.00 65.12 219 LEU A O 1
ATOM 1741 N N . ASN A 1 220 ? 2.659 13.505 -21.448 1.00 46.12 220 ASN A N 1
ATOM 1742 C CA . ASN A 1 220 ? 2.794 14.966 -21.430 1.00 46.12 220 ASN A CA 1
ATOM 1743 C C . ASN A 1 220 ? 2.322 15.569 -22.764 1.00 46.12 220 ASN A C 1
ATOM 1745 O O . ASN A 1 220 ? 3.155 15.869 -23.632 1.00 46.12 220 ASN A O 1
ATOM 1749 N N . ASN A 1 221 ? 1.004 15.708 -22.919 1.00 39.25 221 ASN A N 1
ATOM 1750 C CA . ASN A 1 221 ? 0.393 16.657 -23.852 1.00 39.25 221 ASN A CA 1
ATOM 1751 C C . ASN A 1 221 ? -0.287 17.759 -23.049 1.00 39.25 221 ASN A C 1
ATOM 1753 O O . ASN A 1 221 ? -1.118 17.400 -22.188 1.00 39.25 221 ASN A O 1
#

Organism: Leptotrichia buccalis (strain ATCC 14201 / DSM 1135 / JCM 12969 / NCTC 10249 / C-1013-b) (NCBI:txid523794)

Radius of gyration: 24.03 Å; Cα contacts (8 Å, |Δi|>4): 222; chains: 1; bounding box: 50×33×75 Å

Solvent-accessible surface area (backbone atoms only — not comparable to full-atom values): 13017 Å² total; per-residue (Å²): 115,79,72,50,64,75,50,55,71,67,62,72,70,69,65,83,74,77,72,85,82,78,88,76,90,77,75,95,70,91,66,74,76,48,75,68,52,49,52,50,48,49,52,46,52,53,53,53,51,51,52,54,47,50,52,57,52,44,55,52,39,47,55,51,27,52,55,53,44,65,66,70,60,57,91,73,44,58,62,55,70,69,59,52,52,53,52,31,54,54,49,24,55,52,48,34,53,50,47,64,75,45,42,61,79,43,77,48,76,75,46,80,42,73,45,69,88,63,23,36,36,39,31,30,30,33,32,26,48,38,69,87,70,62,76,78,73,60,72,63,62,55,50,52,52,44,29,59,75,71,72,46,95,47,70,67,62,53,50,53,50,36,53,32,90,63,60,59,70,62,40,48,53,51,54,51,47,50,50,52,54,51,50,50,55,51,47,57,47,47,66,69,51,82,53,70,34,77,78,41,72,82,40,73,49,49,32,36,58,55,96,92,41,74,39,61,66,86,81,75,128

Sequence (221 aa):
MKKILFLIMLVVLGNSFAAPSKNSKIGSVSNEITANEKKEVERVLQKELQSIMNEIVGAELSEIAKIIGNQIFDKESNISASAKNRIIQKFSKEYISMALNNIDTKIDIKQFKNLPNNKVQVFYDIKIKDISKISLESKKEMEEKVLKNLGYKSQDEIKKILMSSSNDAKKEKIYESILQESLKIVGEKMKNIKAEAFLVKDAATTFVKRNGVWKIEGLNN